Protein AF-A0A0M3AQQ8-F1 (afdb_monomer_lite)

Sequence (192 aa):
MSWAAALALARRFWWAPVIIGLMVALALTSMKVDVRTAERDKARTDFAAEHQAHRQTEANYRAASAEAQRQAARNVKRVEAEQIAITERTVNDLKSHYADVDTRYERVRAELAARADLRSSDPAPVSTASDATCRAYAGTDCDGLLAKLRIAERQAWNLIKLREWAAEQAAVKAEPSARLILPPDGTGSGQP

Structure (mmCIF, N/CA/C/O backbone):
data_AF-A0A0M3AQQ8-F1
#
_entry.id   AF-A0A0M3AQQ8-F1
#
loop_
_atom_site.group_PDB
_atom_site.id
_atom_site.type_symbol
_atom_site.label_atom_id
_atom_site.label_alt_id
_atom_site.label_comp_id
_atom_site.label_asym_id
_atom_site.label_entity_id
_atom_site.label_seq_id
_atom_site.pdbx_PDB_ins_code
_atom_site.Cartn_x
_atom_site.Cartn_y
_atom_site.Cartn_z
_atom_site.occupancy
_atom_site.B_iso_or_equiv
_atom_site.auth_seq_id
_atom_site.auth_comp_id
_atom_site.auth_asym_id
_atom_site.auth_atom_id
_atom_site.pdbx_PDB_model_num
ATOM 1 N N . MET A 1 1 ? 68.001 16.571 -80.719 1.00 54.38 1 MET A N 1
ATOM 2 C CA . MET A 1 1 ? 67.200 15.338 -80.889 1.00 54.38 1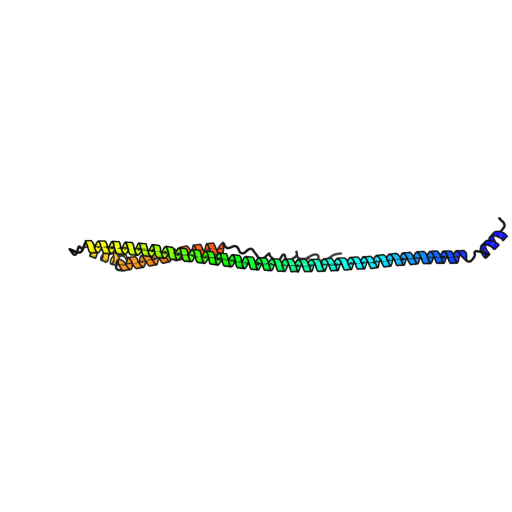 MET A CA 1
ATOM 3 C C . MET A 1 1 ? 66.367 15.490 -82.151 1.00 54.38 1 MET A C 1
ATOM 5 O O . MET A 1 1 ? 65.637 16.466 -82.260 1.00 54.38 1 MET A O 1
ATOM 9 N N . SER A 1 2 ? 66.574 14.626 -83.146 1.00 62.62 2 SER A N 1
ATOM 10 C CA . SER A 1 2 ? 65.967 14.765 -84.473 1.00 62.62 2 SER A CA 1
ATOM 11 C C . SER A 1 2 ? 64.467 14.460 -84.432 1.00 62.62 2 SER A C 1
ATOM 13 O O . SER A 1 2 ? 64.026 13.480 -83.831 1.00 62.62 2 SER A O 1
ATOM 15 N N . TRP A 1 3 ? 63.675 15.297 -85.100 1.00 63.44 3 TRP A N 1
ATOM 16 C CA . TRP A 1 3 ? 62.213 15.194 -85.180 1.00 63.44 3 TRP A CA 1
ATOM 17 C C . TRP A 1 3 ? 61.715 13.826 -85.694 1.00 63.44 3 TRP A C 1
ATOM 19 O O . TRP A 1 3 ? 60.626 13.386 -85.333 1.00 63.44 3 TRP A O 1
ATOM 29 N N . ALA A 1 4 ? 62.540 13.104 -86.460 1.00 69.06 4 ALA A N 1
ATOM 30 C CA . ALA A 1 4 ? 62.253 11.750 -86.933 1.00 69.06 4 ALA A CA 1
ATOM 31 C C . ALA A 1 4 ? 62.156 10.707 -85.798 1.00 69.06 4 ALA A C 1
ATOM 33 O O . ALA A 1 4 ? 61.293 9.831 -85.842 1.00 69.06 4 ALA A O 1
ATOM 34 N N . ALA A 1 5 ? 62.985 10.819 -84.752 1.00 66.25 5 ALA A N 1
ATOM 35 C CA . ALA A 1 5 ? 62.928 9.919 -83.597 1.00 66.25 5 ALA A CA 1
ATOM 36 C C . ALA A 1 5 ? 61.683 10.182 -82.729 1.00 66.25 5 ALA A C 1
ATOM 38 O O . ALA A 1 5 ? 61.067 9.245 -82.221 1.00 66.25 5 ALA A O 1
ATOM 39 N N . ALA A 1 6 ? 61.267 11.449 -82.618 1.00 65.75 6 ALA A N 1
ATOM 40 C CA . ALA A 1 6 ? 60.058 11.844 -81.897 1.00 65.75 6 ALA A CA 1
ATOM 41 C C . ALA A 1 6 ? 58.775 11.344 -82.591 1.00 65.75 6 ALA A C 1
ATOM 43 O O . ALA A 1 6 ? 57.880 10.824 -81.928 1.00 65.75 6 ALA A O 1
ATOM 44 N N . LEU A 1 7 ? 58.709 11.418 -83.926 1.00 70.69 7 LEU A N 1
ATOM 45 C CA . LEU A 1 7 ? 57.578 10.905 -84.713 1.00 70.69 7 LEU A CA 1
ATOM 46 C C . LEU A 1 7 ? 57.470 9.371 -84.675 1.00 70.69 7 LEU A C 1
ATOM 48 O O . LEU A 1 7 ? 56.364 8.835 -84.584 1.00 70.69 7 LEU A O 1
ATOM 52 N N . ALA A 1 8 ? 58.600 8.656 -84.690 1.00 71.06 8 ALA A N 1
ATOM 53 C CA . ALA A 1 8 ? 58.621 7.198 -84.566 1.00 71.06 8 ALA A CA 1
ATOM 54 C C . ALA A 1 8 ? 58.139 6.725 -83.180 1.00 71.06 8 ALA A C 1
ATOM 56 O O . ALA A 1 8 ? 57.354 5.778 -83.089 1.00 71.06 8 ALA A O 1
ATOM 57 N N . LEU A 1 9 ? 58.539 7.420 -82.109 1.00 67.81 9 LEU A N 1
ATOM 58 C CA . LEU A 1 9 ? 58.056 7.171 -80.746 1.00 67.81 9 LEU A CA 1
ATOM 59 C C . LEU A 1 9 ? 56.566 7.503 -80.590 1.00 67.81 9 LEU A C 1
ATOM 61 O O . LEU A 1 9 ? 55.815 6.682 -80.062 1.00 67.81 9 LEU A O 1
ATOM 65 N N . ALA A 1 10 ? 56.113 8.646 -81.113 1.00 71.62 10 ALA A N 1
ATOM 66 C CA . ALA A 1 10 ? 54.707 9.052 -81.063 1.00 71.62 10 ALA A CA 1
ATOM 67 C C . ALA A 1 10 ? 53.789 8.054 -81.788 1.00 71.62 10 ALA A C 1
ATOM 69 O O . ALA A 1 10 ? 52.733 7.689 -81.277 1.00 71.62 10 ALA A O 1
ATOM 70 N N . ARG A 1 11 ? 54.219 7.530 -82.943 1.00 76.69 11 ARG A N 1
ATOM 71 C CA . ARG A 1 11 ? 53.483 6.496 -83.685 1.00 76.69 11 ARG A CA 1
ATOM 72 C C . ARG A 1 11 ? 53.553 5.116 -83.024 1.00 76.69 11 ARG A C 1
ATOM 74 O O . ARG A 1 11 ? 52.632 4.324 -83.190 1.00 76.69 11 ARG A O 1
ATOM 81 N N . ARG A 1 12 ? 54.612 4.800 -82.271 1.00 81.31 12 ARG A N 1
ATOM 82 C CA . ARG A 1 12 ? 54.750 3.517 -81.553 1.00 81.31 12 ARG A CA 1
ATOM 83 C C . ARG A 1 12 ? 53.903 3.460 -80.280 1.00 81.31 12 ARG A C 1
ATOM 85 O O . ARG A 1 12 ? 53.382 2.391 -79.957 1.00 81.31 12 ARG A O 1
ATOM 92 N N . PHE A 1 13 ? 53.750 4.593 -79.598 1.00 79.19 13 PHE A N 1
ATOM 93 C CA . PHE A 1 13 ? 53.073 4.714 -78.302 1.00 79.19 13 PHE A CA 1
ATOM 94 C C . PHE A 1 13 ? 51.756 5.500 -78.355 1.00 79.19 13 PHE A C 1
ATOM 96 O O . PHE A 1 13 ? 51.249 5.921 -77.320 1.00 79.19 13 PHE A O 1
ATOM 103 N N . TRP A 1 14 ? 51.151 5.658 -79.535 1.00 84.12 14 TRP A N 1
ATOM 104 C CA . TRP A 1 14 ? 49.873 6.365 -79.701 1.00 84.12 14 TRP A CA 1
ATOM 105 C C . TRP A 1 14 ? 48.717 5.784 -78.857 1.00 84.12 14 TRP A C 1
ATOM 107 O O . TRP A 1 14 ? 47.782 6.501 -78.515 1.00 84.12 14 TRP A O 1
ATOM 117 N N . TRP A 1 15 ? 48.796 4.502 -78.482 1.00 86.06 15 TRP A N 1
ATOM 118 C CA . TRP A 1 15 ? 47.827 3.805 -77.626 1.00 86.06 15 TRP A CA 1
ATOM 119 C C . TRP A 1 15 ? 48.034 4.054 -76.120 1.00 86.06 15 TRP A C 1
ATOM 121 O O . TRP A 1 15 ? 47.111 3.845 -75.333 1.00 86.06 15 TRP A O 1
ATOM 131 N N . ALA A 1 16 ? 49.218 4.510 -75.695 1.00 86.12 16 ALA A N 1
ATOM 132 C CA . ALA A 1 16 ? 49.543 4.751 -74.289 1.00 86.12 16 ALA A CA 1
ATOM 133 C C . ALA A 1 16 ? 48.597 5.750 -73.584 1.00 86.12 16 ALA A C 1
ATOM 135 O O . ALA A 1 16 ? 48.130 5.419 -72.493 1.00 86.12 16 ALA A O 1
ATOM 136 N N . PRO A 1 17 ? 48.233 6.919 -74.162 1.00 85.44 17 PRO A N 1
ATOM 137 C CA . PRO A 1 17 ? 47.286 7.833 -73.515 1.00 85.44 17 PRO A CA 1
ATOM 138 C C . PRO A 1 17 ? 45.890 7.223 -73.331 1.00 85.44 17 PRO A C 1
ATOM 140 O O . PRO A 1 17 ? 45.229 7.518 -72.339 1.00 85.44 17 PRO A O 1
ATOM 143 N N . VAL A 1 18 ? 45.454 6.334 -74.233 1.00 89.12 18 VAL A N 1
ATOM 144 C CA . VAL A 1 18 ? 44.163 5.635 -74.111 1.00 89.12 18 VAL A CA 1
ATOM 145 C C . VAL A 1 18 ? 44.183 4.678 -72.921 1.00 89.12 18 VAL A C 1
ATOM 147 O O . VAL A 1 18 ? 43.263 4.694 -72.108 1.00 89.12 18 VAL A O 1
ATOM 150 N N . ILE A 1 19 ? 45.250 3.885 -72.775 1.00 90.38 19 ILE A N 1
ATOM 151 C CA . ILE A 1 19 ? 45.382 2.953 -71.647 1.00 90.38 19 ILE A CA 1
ATOM 152 C C . ILE A 1 19 ? 45.510 3.705 -70.320 1.00 90.38 19 ILE A C 1
ATOM 154 O O . ILE A 1 19 ? 44.850 3.337 -69.351 1.00 90.38 19 ILE A O 1
ATOM 158 N N . ILE A 1 20 ? 46.295 4.784 -70.276 1.00 89.81 20 ILE A N 1
ATOM 159 C CA . ILE A 1 20 ? 46.414 5.624 -69.077 1.00 89.81 20 ILE A CA 1
ATOM 160 C C . ILE A 1 20 ? 45.049 6.219 -68.708 1.00 89.81 20 ILE A C 1
ATOM 162 O O . ILE A 1 20 ? 44.642 6.131 -67.552 1.00 89.81 20 ILE A O 1
ATOM 166 N N . GLY A 1 21 ? 44.309 6.758 -69.682 1.00 90.25 21 GLY A N 1
ATOM 167 C CA . GLY A 1 21 ? 42.962 7.282 -69.457 1.00 90.25 21 GLY A CA 1
ATOM 168 C C . GLY A 1 21 ? 42.000 6.228 -68.905 1.00 90.25 21 GLY A C 1
ATOM 169 O O . GLY A 1 21 ? 41.245 6.513 -67.978 1.00 90.25 21 GLY A O 1
ATOM 170 N N . LEU A 1 22 ? 42.069 4.994 -69.412 1.00 93.00 22 LEU A N 1
ATOM 171 C CA . LEU A 1 22 ? 41.221 3.888 -68.963 1.00 93.00 22 LEU A CA 1
ATOM 172 C C . LEU A 1 22 ? 41.572 3.438 -67.537 1.00 93.00 22 LEU A C 1
ATOM 174 O O . LEU A 1 22 ? 40.672 3.231 -66.728 1.00 93.00 22 LEU A O 1
ATOM 178 N N . MET A 1 23 ? 42.860 3.369 -67.194 1.00 92.50 23 MET A N 1
ATOM 179 C CA . MET A 1 23 ? 43.316 3.060 -65.832 1.00 92.50 23 MET A CA 1
ATOM 180 C C . MET A 1 23 ? 42.889 4.135 -64.827 1.00 92.50 23 MET A C 1
ATOM 182 O O . MET A 1 23 ? 42.415 3.807 -63.740 1.00 92.50 23 MET A O 1
ATOM 186 N N . VAL A 1 24 ? 43.000 5.415 -65.197 1.00 92.19 24 VAL A N 1
ATOM 187 C CA . VAL A 1 24 ? 42.530 6.531 -64.361 1.00 92.19 24 VAL A CA 1
ATOM 188 C C . VAL A 1 24 ? 41.012 6.477 -64.191 1.00 92.19 24 VAL A C 1
ATOM 190 O O . VAL A 1 24 ? 40.519 6.604 -63.072 1.00 92.19 24 VAL A O 1
ATOM 193 N N . ALA A 1 25 ? 40.259 6.238 -65.268 1.00 90.69 25 ALA A N 1
ATOM 194 C CA . ALA A 1 25 ? 38.808 6.097 -65.198 1.00 90.69 25 ALA A CA 1
ATOM 195 C C . ALA A 1 25 ? 38.395 4.928 -64.287 1.00 90.69 25 ALA A C 1
ATOM 197 O O . ALA A 1 25 ? 37.529 5.106 -63.430 1.00 90.69 25 ALA A O 1
ATOM 198 N N . LEU A 1 26 ? 39.056 3.772 -64.412 1.00 91.25 26 LEU A N 1
ATOM 199 C CA . LEU A 1 26 ? 38.806 2.602 -63.572 1.00 91.25 26 LEU A CA 1
ATOM 200 C C . LEU A 1 26 ? 39.059 2.917 -62.090 1.00 91.25 26 LEU A C 1
ATOM 202 O O . LEU A 1 26 ? 38.177 2.677 -61.266 1.00 91.25 26 LEU A O 1
ATOM 206 N N . ALA A 1 27 ? 40.202 3.530 -61.764 1.00 88.44 27 ALA A N 1
ATOM 207 C CA . ALA A 1 27 ? 40.551 3.915 -60.395 1.00 88.44 27 ALA A CA 1
ATOM 208 C C . ALA A 1 27 ? 39.550 4.915 -59.786 1.00 88.44 27 ALA A C 1
ATOM 210 O O . ALA A 1 27 ? 39.155 4.789 -58.627 1.00 88.44 27 ALA A O 1
ATOM 211 N N . LEU A 1 28 ? 39.079 5.889 -60.572 1.00 89.00 28 LEU A N 1
ATOM 212 C CA . LEU A 1 28 ? 38.056 6.835 -60.116 1.00 89.00 28 LEU A CA 1
ATOM 213 C C . LEU A 1 28 ? 36.700 6.152 -59.891 1.00 89.00 28 LEU A C 1
ATOM 215 O O . LEU A 1 28 ? 35.975 6.511 -58.960 1.00 89.00 28 LEU A O 1
ATOM 219 N N . THR A 1 29 ? 36.333 5.176 -60.727 1.00 88.19 29 THR A N 1
ATOM 220 C CA . THR A 1 29 ? 35.086 4.421 -60.541 1.00 88.19 29 THR A CA 1
ATOM 221 C C . THR A 1 29 ? 35.144 3.476 -59.345 1.00 88.19 29 THR A C 1
ATOM 223 O O . THR A 1 29 ? 34.159 3.415 -58.612 1.00 88.19 29 THR A O 1
ATOM 226 N N . SER A 1 30 ? 36.277 2.812 -59.086 1.00 86.25 30 SER A N 1
ATOM 227 C CA . SER A 1 30 ? 36.428 1.935 -57.918 1.00 86.25 30 SER A CA 1
ATOM 228 C C . SER A 1 30 ? 36.345 2.728 -56.615 1.00 86.25 30 SER A C 1
ATOM 230 O O . SER A 1 30 ? 35.546 2.378 -55.755 1.00 86.25 30 SER A O 1
ATOM 232 N N . MET A 1 31 ? 37.027 3.880 -56.523 1.00 84.88 31 MET A N 1
ATOM 233 C CA . MET A 1 31 ? 36.922 4.765 -55.352 1.00 84.88 31 MET A CA 1
ATOM 234 C C . MET A 1 31 ? 35.479 5.215 -55.081 1.00 84.88 31 MET A C 1
ATOM 236 O O . MET A 1 31 ? 35.036 5.235 -53.935 1.00 84.88 31 MET A O 1
ATOM 240 N N . LYS A 1 32 ? 34.710 5.559 -56.124 1.00 88.00 32 LYS A N 1
ATOM 241 C CA . LYS A 1 32 ? 33.294 5.938 -55.965 1.00 88.00 32 LYS A CA 1
ATOM 242 C C . LYS A 1 32 ? 32.422 4.777 -55.489 1.00 88.00 32 LYS A C 1
ATOM 244 O O . LYS A 1 32 ? 31.465 5.012 -54.752 1.00 88.00 32 LYS A O 1
ATOM 249 N N . VAL A 1 33 ? 32.710 3.553 -55.933 1.00 89.12 33 VAL A N 1
ATOM 250 C CA . VAL A 1 33 ? 31.997 2.354 -55.476 1.00 89.12 33 VAL A CA 1
ATOM 251 C C . VAL A 1 33 ? 32.313 2.087 -54.008 1.00 89.12 33 VAL A C 1
ATOM 253 O O . VAL A 1 33 ? 31.367 1.934 -53.242 1.00 89.12 33 VAL A O 1
ATOM 256 N N . ASP A 1 34 ? 33.586 2.149 -53.609 1.00 89.31 34 ASP A N 1
ATOM 257 C CA . ASP A 1 34 ? 34.023 1.911 -52.227 1.00 89.31 34 ASP A CA 1
ATOM 258 C C . ASP A 1 34 ? 33.369 2.890 -51.241 1.00 89.31 34 ASP A C 1
ATOM 260 O O . ASP A 1 34 ? 32.845 2.481 -50.201 1.00 89.31 34 ASP A O 1
ATOM 264 N N . VAL A 1 35 ? 33.310 4.181 -51.599 1.00 88.50 35 VAL A N 1
ATOM 265 C CA . VAL A 1 35 ? 32.627 5.206 -50.791 1.00 88.50 35 VAL A CA 1
ATOM 266 C C . VAL A 1 35 ? 31.135 4.901 -50.664 1.00 88.50 35 VAL A C 1
ATOM 268 O O . VAL A 1 35 ? 30.604 4.900 -49.556 1.00 88.50 35 VAL A O 1
ATOM 271 N N . ARG A 1 36 ? 30.453 4.567 -51.767 1.00 89.50 36 ARG A N 1
ATOM 272 C CA . ARG A 1 36 ? 29.020 4.222 -51.728 1.00 89.50 36 ARG A CA 1
ATOM 273 C C . ARG A 1 36 ? 28.746 2.952 -50.930 1.00 89.50 36 ARG A C 1
ATOM 275 O O . ARG A 1 36 ? 27.717 2.865 -50.261 1.00 89.50 36 ARG A O 1
ATOM 282 N N . THR A 1 37 ? 29.629 1.956 -50.997 1.00 90.44 37 THR A N 1
ATOM 283 C CA . THR A 1 37 ? 29.503 0.749 -50.174 1.00 90.44 37 THR A CA 1
ATOM 284 C C . THR A 1 37 ? 29.717 1.062 -48.701 1.00 90.44 37 THR A C 1
ATOM 286 O O . THR A 1 37 ? 28.909 0.621 -47.891 1.00 90.44 37 THR A O 1
ATOM 289 N N . ALA A 1 38 ? 30.703 1.896 -48.360 1.00 91.50 38 ALA A N 1
ATOM 290 C CA . ALA A 1 38 ? 30.949 2.322 -46.986 1.00 91.50 38 ALA A CA 1
ATOM 291 C C . ALA A 1 38 ? 29.775 3.133 -46.413 1.00 91.50 38 ALA A C 1
ATOM 293 O O . ALA A 1 38 ? 29.354 2.884 -45.287 1.00 91.50 38 ALA A O 1
ATOM 294 N N . GLU A 1 39 ? 29.192 4.051 -47.191 1.00 92.00 39 GLU A N 1
ATOM 295 C CA . GLU A 1 39 ? 27.988 4.797 -46.799 1.00 92.00 39 GLU A CA 1
ATOM 296 C C . GLU A 1 39 ? 26.789 3.871 -46.581 1.00 92.00 39 GLU A C 1
ATOM 298 O O . GLU A 1 3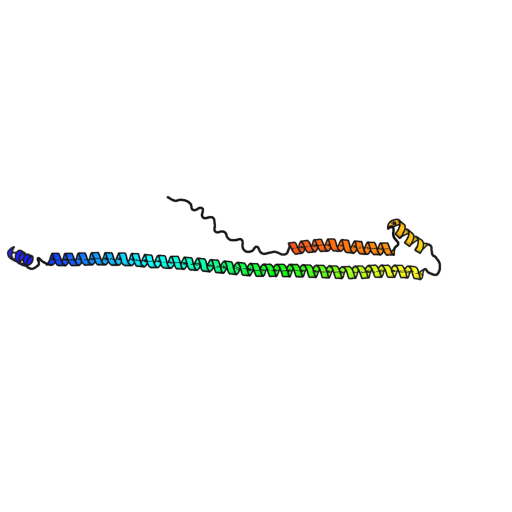9 ? 26.073 4.001 -45.587 1.00 92.00 39 GLU A O 1
ATOM 303 N N . ARG A 1 40 ? 26.577 2.902 -47.481 1.00 92.81 40 ARG A N 1
ATOM 304 C CA . ARG A 1 40 ? 25.481 1.934 -47.358 1.00 92.81 40 ARG A CA 1
ATOM 305 C C . ARG A 1 40 ? 25.655 1.030 -46.143 1.00 92.81 40 ARG A C 1
ATOM 307 O O . ARG A 1 40 ? 24.676 0.745 -45.454 1.00 92.81 40 ARG A O 1
ATOM 314 N N . ASP A 1 41 ? 26.868 0.555 -45.898 1.00 93.56 41 ASP A N 1
ATOM 315 C CA . ASP A 1 41 ? 27.152 -0.328 -44.773 1.00 93.56 41 ASP A CA 1
ATOM 316 C C . ASP A 1 41 ? 27.055 0.439 -43.454 1.00 93.56 41 ASP A C 1
ATOM 318 O O . ASP A 1 41 ? 26.421 -0.059 -42.526 1.00 93.56 41 ASP A O 1
ATOM 322 N N . LYS A 1 42 ? 27.524 1.694 -43.413 1.00 93.31 42 LYS A N 1
ATOM 323 C CA . LYS A 1 42 ? 27.298 2.599 -42.281 1.00 93.31 42 LYS A CA 1
ATOM 324 C C . LYS A 1 42 ? 25.806 2.825 -42.014 1.00 93.31 42 LYS A C 1
ATOM 326 O O . LYS A 1 42 ? 25.352 2.664 -40.888 1.00 93.31 42 LYS A O 1
ATOM 331 N N . ALA A 1 43 ? 25.010 3.121 -43.042 1.00 92.56 43 ALA A N 1
ATOM 332 C CA . ALA A 1 43 ? 23.567 3.308 -42.872 1.00 92.56 43 ALA A CA 1
ATOM 333 C C . ALA A 1 43 ? 22.877 2.042 -42.327 1.00 92.56 43 ALA A C 1
ATOM 335 O O . ALA A 1 43 ? 21.973 2.128 -41.497 1.00 92.56 43 ALA A O 1
ATOM 336 N N . ARG A 1 44 ? 23.320 0.851 -42.753 1.00 93.69 44 ARG A N 1
ATOM 337 C CA . ARG A 1 44 ? 22.816 -0.428 -42.229 1.00 93.69 44 ARG A CA 1
ATOM 338 C C . ARG A 1 44 ? 23.201 -0.648 -40.771 1.00 93.69 44 ARG A C 1
ATOM 340 O O . ARG A 1 44 ? 22.362 -1.123 -40.008 1.00 93.69 44 ARG A O 1
ATOM 347 N N . THR A 1 45 ? 24.438 -0.333 -40.385 1.00 94.69 45 THR A N 1
ATOM 348 C CA . THR A 1 45 ? 24.875 -0.460 -38.988 1.00 94.69 45 THR A CA 1
ATOM 349 C C . THR A 1 45 ? 24.142 0.520 -38.087 1.00 94.69 45 THR A C 1
ATOM 351 O O . THR A 1 45 ? 23.690 0.116 -37.019 1.00 94.69 45 THR A O 1
ATOM 354 N N . ASP A 1 46 ? 23.954 1.761 -38.538 1.00 93.50 46 ASP A N 1
ATOM 355 C CA . ASP A 1 46 ? 23.268 2.806 -37.775 1.00 93.50 46 ASP A CA 1
ATOM 356 C C . ASP A 1 46 ? 21.796 2.423 -37.547 1.00 93.50 46 ASP A C 1
ATOM 358 O O . ASP A 1 46 ? 21.319 2.423 -36.413 1.00 93.50 46 ASP A O 1
ATOM 362 N N . PHE A 1 47 ? 21.103 1.962 -38.593 1.00 93.44 47 PHE A N 1
ATOM 363 C CA . PHE A 1 47 ? 19.719 1.487 -38.497 1.00 93.44 47 PHE A CA 1
ATOM 364 C C . PHE A 1 47 ? 19.572 0.249 -37.598 1.00 93.44 47 PHE A C 1
ATOM 366 O O . PHE A 1 47 ? 18.636 0.141 -36.803 1.00 93.44 47 PHE A O 1
ATOM 373 N N . ALA A 1 48 ? 20.508 -0.703 -37.689 1.00 95.25 48 ALA A N 1
ATOM 374 C CA . ALA A 1 48 ? 20.510 -1.880 -36.824 1.00 95.25 48 ALA A CA 1
ATOM 375 C C . ALA A 1 48 ? 20.742 -1.507 -35.351 1.00 95.25 48 ALA A C 1
ATOM 377 O O . ALA A 1 48 ? 20.080 -2.061 -34.467 1.00 95.25 48 ALA A O 1
ATOM 378 N N . ALA A 1 49 ? 21.644 -0.556 -35.090 1.00 95.00 49 ALA A N 1
ATOM 379 C CA . ALA A 1 49 ? 21.915 -0.039 -33.755 1.00 95.00 49 ALA A CA 1
ATOM 380 C C . ALA A 1 49 ? 20.693 0.687 -33.175 1.00 95.00 49 ALA A C 1
ATOM 382 O O . ALA A 1 49 ? 20.322 0.427 -32.029 1.00 95.00 49 ALA A O 1
ATOM 383 N N . GLU A 1 50 ? 20.014 1.517 -33.971 1.00 93.94 50 GLU A N 1
ATOM 384 C CA . GLU A 1 50 ? 18.784 2.204 -33.568 1.00 93.94 50 GLU A CA 1
ATOM 385 C C . GLU A 1 50 ? 17.674 1.207 -33.207 1.00 93.94 50 GLU A C 1
ATOM 387 O O . GLU A 1 50 ? 17.100 1.269 -32.117 1.00 93.94 50 GLU A O 1
ATOM 392 N N . HIS A 1 51 ? 17.424 0.206 -34.056 1.00 95.44 51 HIS A N 1
ATOM 393 C CA . HIS A 1 51 ? 16.444 -0.839 -33.758 1.00 95.44 51 HIS A CA 1
ATOM 394 C C . HIS A 1 51 ? 16.797 -1.661 -32.521 1.00 95.44 51 HIS A C 1
ATOM 396 O O . HIS A 1 51 ? 15.910 -2.084 -31.773 1.00 95.44 51 HIS A O 1
ATOM 402 N N . GLN A 1 52 ? 18.080 -1.933 -32.294 1.00 96.12 52 GLN A N 1
ATOM 403 C CA . GLN A 1 52 ? 18.516 -2.614 -31.085 1.00 96.12 52 GLN A CA 1
ATOM 404 C C . GLN A 1 52 ? 18.270 -1.751 -29.842 1.00 96.12 52 GLN A C 1
ATOM 406 O O . GLN A 1 52 ? 17.706 -2.261 -28.874 1.00 96.12 52 GLN A O 1
ATOM 411 N N . ALA A 1 53 ? 18.622 -0.465 -29.879 1.00 94.25 53 ALA A N 1
ATOM 412 C CA . ALA A 1 53 ? 18.379 0.473 -28.786 1.00 94.25 53 ALA A CA 1
ATOM 413 C C . ALA A 1 53 ? 16.878 0.631 -28.488 1.00 94.25 53 ALA A C 1
ATOM 415 O O . ALA A 1 53 ? 16.468 0.647 -27.323 1.00 94.25 53 ALA A O 1
ATOM 416 N N . HIS A 1 54 ? 16.041 0.661 -29.529 1.00 95.00 54 HIS A N 1
ATOM 417 C CA . HIS A 1 54 ? 14.591 0.717 -29.375 1.00 95.00 54 HIS A CA 1
ATOM 418 C C . HIS A 1 54 ? 14.048 -0.546 -28.693 1.00 95.00 54 HIS A C 1
ATOM 420 O O . HIS A 1 54 ? 13.364 -0.455 -27.676 1.00 95.00 54 HIS A O 1
ATOM 426 N N . ARG A 1 55 ? 14.439 -1.739 -29.168 1.00 95.50 55 ARG A N 1
ATOM 427 C CA . ARG A 1 55 ? 14.042 -3.015 -28.544 1.00 95.50 55 ARG A CA 1
ATOM 428 C C . ARG A 1 55 ? 14.508 -3.131 -27.094 1.00 95.50 55 ARG A C 1
ATOM 430 O O . ARG A 1 55 ? 13.774 -3.653 -26.259 1.00 95.50 55 ARG A O 1
ATOM 437 N N . GLN A 1 56 ? 15.710 -2.649 -26.784 1.00 95.31 56 GLN A N 1
ATOM 438 C CA . GLN A 1 56 ? 16.211 -2.610 -25.409 1.00 95.31 56 GLN A CA 1
ATOM 439 C C . GLN A 1 56 ? 15.371 -1.675 -24.537 1.00 95.31 56 GLN A C 1
ATOM 441 O O . GLN A 1 56 ? 14.993 -2.057 -23.433 1.00 95.31 56 GLN A O 1
ATOM 446 N N . THR A 1 57 ? 15.022 -0.491 -25.039 1.00 94.88 57 THR A N 1
ATOM 447 C CA . THR A 1 57 ? 14.145 0.451 -24.330 1.00 94.88 57 THR A CA 1
ATOM 448 C C . THR A 1 57 ? 12.769 -0.157 -24.060 1.00 94.88 57 THR A C 1
ATOM 450 O O . THR A 1 57 ? 12.300 -0.113 -22.923 1.00 94.88 57 THR A O 1
ATOM 453 N N . GLU A 1 58 ? 12.144 -0.794 -25.054 1.00 95.62 58 GLU A N 1
ATOM 454 C CA . GLU A 1 58 ? 10.862 -1.484 -24.868 1.00 95.62 58 GLU A CA 1
ATOM 455 C C . GLU A 1 58 ? 10.954 -2.612 -23.833 1.00 95.62 58 GLU A C 1
ATOM 457 O O . GLU A 1 58 ? 10.083 -2.744 -22.969 1.00 95.62 58 GLU A O 1
ATOM 462 N N . ALA A 1 59 ? 12.011 -3.427 -23.895 1.00 95.12 59 ALA A N 1
ATOM 463 C CA . ALA A 1 59 ? 12.236 -4.510 -22.943 1.00 95.12 59 ALA A CA 1
ATOM 464 C C . ALA A 1 59 ? 12.426 -3.973 -21.517 1.00 95.12 59 ALA A C 1
ATOM 466 O O . ALA A 1 59 ? 11.799 -4.478 -20.584 1.00 95.12 59 ALA A O 1
ATOM 467 N N . ASN A 1 60 ? 13.224 -2.915 -21.358 1.00 93.12 60 ASN A N 1
ATOM 468 C CA . ASN A 1 60 ? 13.444 -2.247 -20.078 1.00 93.12 60 ASN A CA 1
ATOM 469 C C . ASN A 1 60 ? 12.141 -1.663 -19.526 1.00 93.12 60 ASN A C 1
ATOM 471 O O . ASN A 1 60 ? 11.843 -1.846 -18.347 1.00 93.12 60 ASN A O 1
ATOM 475 N N . TYR A 1 61 ? 11.328 -1.028 -20.374 1.00 93.31 61 TYR A N 1
ATOM 476 C CA . TYR A 1 61 ? 10.033 -0.485 -19.972 1.00 93.31 61 TYR A CA 1
ATOM 477 C C . TYR A 1 61 ? 9.073 -1.585 -19.499 1.00 93.31 61 TYR A C 1
ATOM 479 O O . TYR A 1 61 ? 8.450 -1.464 -18.440 1.00 93.31 61 TYR A O 1
ATOM 487 N N . ARG A 1 62 ? 8.977 -2.696 -20.242 1.00 94.19 62 ARG A N 1
ATOM 488 C CA . ARG A 1 62 ? 8.147 -3.849 -19.851 1.00 94.19 62 ARG A CA 1
ATOM 489 C C . ARG A 1 62 ? 8.628 -4.475 -18.544 1.00 94.19 62 ARG A C 1
ATOM 491 O O . ARG A 1 62 ? 7.803 -4.781 -17.686 1.00 94.19 62 ARG A O 1
ATOM 498 N N . ALA A 1 63 ? 9.940 -4.631 -18.371 1.00 94.19 63 ALA A N 1
ATOM 499 C CA . ALA A 1 63 ? 10.523 -5.163 -17.144 1.00 94.19 63 ALA A CA 1
ATOM 500 C C . ALA A 1 63 ? 10.248 -4.247 -15.940 1.00 94.19 63 ALA A C 1
ATOM 502 O O . ALA A 1 63 ? 9.785 -4.724 -14.905 1.00 94.19 63 ALA A O 1
ATOM 503 N N . ALA A 1 64 ? 10.448 -2.934 -16.093 1.00 91.00 64 ALA A N 1
ATOM 504 C CA . ALA A 1 64 ? 10.155 -1.947 -15.057 1.00 91.00 64 ALA A CA 1
ATOM 505 C C . ALA A 1 64 ? 8.666 -1.936 -14.677 1.00 91.00 64 ALA A C 1
ATOM 507 O O . ALA A 1 64 ? 8.328 -1.932 -13.494 1.00 91.00 64 ALA A O 1
ATOM 508 N N . SER A 1 65 ? 7.772 -2.016 -15.667 1.00 90.31 65 SER A N 1
ATOM 509 C CA . SER A 1 65 ? 6.321 -2.086 -15.443 1.00 90.31 65 SER A CA 1
ATOM 510 C C . SER A 1 65 ? 5.920 -3.350 -14.678 1.00 90.31 65 SER A C 1
ATOM 512 O O . SER A 1 65 ? 5.145 -3.284 -13.725 1.00 90.31 65 SER A O 1
ATOM 514 N N . ALA A 1 66 ? 6.476 -4.505 -15.055 1.00 92.81 66 ALA A N 1
ATOM 515 C CA . ALA A 1 66 ? 6.216 -5.769 -14.372 1.00 92.81 66 ALA A CA 1
ATOM 516 C C . ALA A 1 66 ? 6.736 -5.756 -12.926 1.00 92.81 66 ALA A C 1
ATOM 518 O O . ALA A 1 66 ? 6.061 -6.244 -12.017 1.00 92.81 66 ALA A O 1
ATOM 519 N N . GLU A 1 67 ? 7.911 -5.174 -12.687 1.00 91.00 67 GLU A N 1
ATOM 520 C CA . GLU A 1 67 ? 8.460 -5.054 -11.337 1.00 91.00 67 GLU A CA 1
ATOM 521 C C . GLU A 1 67 ? 7.639 -4.086 -10.475 1.00 91.00 67 GLU A C 1
ATOM 523 O O . GLU A 1 67 ? 7.325 -4.408 -9.328 1.00 91.00 67 GLU A O 1
ATOM 528 N N . ALA A 1 68 ? 7.184 -2.963 -11.038 1.00 86.44 68 ALA A N 1
ATOM 529 C CA . ALA A 1 68 ? 6.280 -2.040 -10.357 1.00 86.44 68 ALA A CA 1
ATOM 530 C C . ALA A 1 68 ? 4.961 -2.723 -9.954 1.00 86.44 68 ALA A C 1
ATOM 532 O O . ALA A 1 68 ? 4.506 -2.563 -8.822 1.00 86.44 68 ALA A O 1
ATOM 533 N N . GLN A 1 69 ? 4.379 -3.555 -10.827 1.00 89.06 69 GLN A N 1
ATOM 534 C CA . GLN A 1 69 ? 3.179 -4.337 -10.501 1.00 89.06 69 GLN A CA 1
ATOM 535 C C . GLN A 1 69 ? 3.426 -5.340 -9.368 1.00 89.06 69 GLN A C 1
ATOM 537 O O . GLN A 1 69 ? 2.599 -5.472 -8.465 1.00 89.06 69 GLN A O 1
ATOM 542 N N . ARG A 1 70 ? 4.578 -6.024 -9.364 1.00 90.56 70 ARG A N 1
ATOM 543 C CA . ARG A 1 70 ? 4.953 -6.939 -8.272 1.00 90.56 70 ARG A CA 1
ATOM 544 C C . ARG A 1 70 ? 5.121 -6.200 -6.951 1.00 90.56 70 ARG A C 1
ATOM 546 O O . ARG A 1 70 ? 4.664 -6.689 -5.919 1.00 90.56 70 ARG A O 1
ATOM 553 N N . GLN A 1 71 ? 5.762 -5.034 -6.968 1.00 90.56 71 GLN A N 1
ATOM 554 C CA . GLN A 1 71 ? 5.918 -4.194 -5.782 1.00 90.56 71 GLN A CA 1
ATOM 555 C C . GLN A 1 71 ? 4.565 -3.695 -5.272 1.00 90.56 71 GLN A C 1
ATOM 557 O O . GLN A 1 71 ? 4.290 -3.836 -4.084 1.00 90.56 71 GLN A O 1
ATOM 562 N N . ALA A 1 72 ? 3.687 -3.221 -6.159 1.00 87.50 72 ALA A N 1
ATOM 563 C CA . ALA A 1 72 ? 2.332 -2.816 -5.800 1.00 87.50 72 ALA A CA 1
ATOM 564 C C . ALA A 1 72 ? 1.545 -3.973 -5.162 1.00 87.50 72 ALA A C 1
ATOM 566 O O . ALA A 1 72 ? 0.977 -3.806 -4.086 1.00 87.50 72 ALA A O 1
ATOM 567 N N . ALA A 1 73 ? 1.586 -5.172 -5.752 1.00 88.81 73 ALA A N 1
ATOM 568 C CA . ALA A 1 73 ? 0.917 -6.350 -5.200 1.00 88.81 73 ALA A CA 1
ATOM 569 C C . ALA A 1 73 ? 1.464 -6.751 -3.817 1.00 88.81 73 ALA A C 1
ATOM 571 O O . ALA A 1 73 ? 0.694 -7.111 -2.927 1.00 88.81 73 ALA A O 1
ATOM 572 N N . ARG A 1 74 ? 2.786 -6.675 -3.609 1.00 91.12 74 ARG A N 1
ATOM 573 C CA . ARG A 1 74 ? 3.407 -6.917 -2.294 1.00 91.12 74 ARG A CA 1
ATOM 574 C C . ARG A 1 74 ? 2.992 -5.861 -1.268 1.00 91.12 74 ARG A C 1
ATOM 576 O O . ARG A 1 74 ? 2.678 -6.219 -0.138 1.00 91.12 74 ARG A O 1
ATOM 583 N N . ASN A 1 75 ? 2.944 -4.592 -1.667 1.00 90.31 75 ASN A N 1
ATOM 584 C CA . ASN A 1 75 ? 2.540 -3.492 -0.795 1.00 90.31 75 ASN A CA 1
ATOM 585 C C . ASN A 1 75 ? 1.079 -3.615 -0.365 1.00 90.31 75 ASN A C 1
ATOM 587 O O . ASN A 1 75 ? 0.801 -3.461 0.818 1.00 90.31 75 ASN A O 1
ATOM 591 N N . VAL A 1 76 ? 0.171 -3.956 -1.285 1.00 91.25 76 VAL A N 1
ATOM 592 C CA . VAL A 1 76 ? -1.244 -4.200 -0.959 1.00 91.25 76 VAL A CA 1
ATOM 593 C C . VAL A 1 76 ? -1.372 -5.321 0.070 1.00 91.25 76 VAL A C 1
ATOM 595 O O . VAL A 1 76 ? -2.003 -5.120 1.101 1.00 91.25 76 VAL A O 1
ATOM 598 N N . LYS A 1 77 ? -0.700 -6.460 -0.148 1.00 92.19 77 LYS A N 1
ATOM 599 C CA . LYS A 1 77 ? -0.715 -7.580 0.809 1.00 92.19 77 LYS A CA 1
ATOM 600 C C . LYS A 1 77 ? -0.159 -7.198 2.180 1.00 92.19 77 LYS A C 1
ATOM 602 O O . LYS A 1 77 ? -0.690 -7.633 3.195 1.00 92.19 77 LYS A O 1
ATOM 607 N N . ARG A 1 78 ? 0.915 -6.401 2.220 1.00 93.56 78 ARG A N 1
ATOM 608 C CA . ARG A 1 78 ? 1.497 -5.905 3.475 1.00 93.56 78 ARG A CA 1
ATOM 609 C C . ARG A 1 78 ? 0.504 -5.015 4.221 1.00 93.56 78 ARG A C 1
ATOM 611 O O . ARG A 1 78 ? 0.284 -5.231 5.405 1.00 93.56 78 ARG A O 1
ATOM 618 N N . VAL A 1 79 ? -0.084 -4.042 3.525 1.00 94.44 79 VAL A N 1
ATOM 619 C CA . VAL A 1 79 ? -1.074 -3.122 4.098 1.00 94.44 79 VAL A CA 1
ATOM 620 C C . VAL A 1 79 ? -2.263 -3.905 4.642 1.00 94.44 79 VAL A C 1
ATOM 622 O O . VAL A 1 79 ? -2.622 -3.717 5.795 1.00 94.44 79 VAL A O 1
ATOM 625 N N . GLU A 1 80 ? -2.820 -4.836 3.867 1.00 94.19 80 GLU A N 1
ATOM 626 C CA . GLU A 1 80 ? -3.931 -5.686 4.308 1.00 94.19 80 GLU A CA 1
ATOM 627 C C . GLU A 1 80 ? -3.578 -6.479 5.577 1.00 94.19 80 GLU A C 1
ATOM 629 O O . GLU A 1 80 ? -4.324 -6.449 6.554 1.00 94.19 80 GLU A O 1
ATOM 634 N N . ALA A 1 81 ? -2.406 -7.122 5.610 1.00 95.12 81 ALA A N 1
ATOM 635 C CA . ALA A 1 81 ? -1.949 -7.863 6.783 1.00 95.12 81 ALA A CA 1
ATOM 636 C C . ALA A 1 81 ? -1.776 -6.964 8.022 1.00 95.12 81 ALA A C 1
ATOM 638 O O . ALA A 1 81 ? -2.164 -7.353 9.124 1.00 95.12 81 ALA A O 1
ATOM 639 N N . GLU A 1 82 ? -1.232 -5.756 7.857 1.00 95.19 82 GLU A N 1
ATOM 640 C CA . GLU A 1 82 ? -1.095 -4.780 8.945 1.00 95.19 82 GLU A CA 1
ATOM 641 C C . GLU A 1 82 ? -2.463 -4.315 9.465 1.00 95.19 82 GLU A C 1
ATOM 643 O O . GLU A 1 82 ? -2.677 -4.274 10.677 1.00 95.19 82 GLU A O 1
ATOM 648 N N . GLN A 1 83 ? -3.413 -4.027 8.573 1.00 94.81 83 GLN A N 1
ATOM 649 C CA . GLN A 1 83 ? -4.764 -3.600 8.948 1.00 94.81 83 GLN A CA 1
ATOM 650 C C . GLN A 1 83 ? -5.542 -4.696 9.687 1.00 94.81 83 GLN A C 1
ATOM 652 O O . GLN A 1 83 ? -6.255 -4.397 10.655 1.00 94.81 83 GLN A O 1
ATOM 657 N N . ILE A 1 84 ? -5.387 -5.957 9.265 1.00 96.69 84 ILE A N 1
ATOM 658 C CA . ILE A 1 84 ? -5.949 -7.124 9.958 1.00 96.69 84 ILE A CA 1
ATOM 659 C C . ILE A 1 84 ? -5.328 -7.249 11.350 1.00 96.69 84 ILE A C 1
ATOM 661 O O . ILE A 1 84 ? -6.063 -7.318 12.331 1.00 96.69 84 ILE A O 1
ATOM 665 N N . ALA A 1 85 ? -3.998 -7.188 11.460 1.00 96.62 85 ALA A N 1
ATOM 666 C CA . ALA A 1 85 ? -3.304 -7.307 12.742 1.00 96.62 85 ALA A CA 1
ATOM 667 C C . ALA A 1 85 ? -3.698 -6.199 13.738 1.00 96.62 85 ALA A C 1
ATOM 669 O O . ALA A 1 85 ? -3.874 -6.472 14.928 1.00 96.62 85 ALA A O 1
ATOM 670 N N . ILE A 1 86 ? -3.869 -4.959 13.262 1.00 95.44 86 ILE A N 1
ATOM 671 C CA . ILE A 1 86 ? -4.399 -3.846 14.068 1.00 95.44 86 ILE A CA 1
ATOM 672 C C . ILE A 1 86 ? -5.804 -4.189 14.562 1.00 95.44 86 ILE A C 1
ATOM 674 O O . ILE A 1 86 ? -6.073 -4.131 15.759 1.00 95.44 86 ILE A O 1
ATOM 678 N N . THR A 1 87 ? -6.688 -4.607 13.655 1.00 96.12 87 THR A N 1
ATOM 679 C CA . THR A 1 87 ? -8.080 -4.933 13.988 1.00 96.12 87 THR A CA 1
ATOM 680 C C . THR A 1 87 ? -8.169 -6.066 15.010 1.00 96.12 87 THR A C 1
ATOM 682 O O . THR A 1 87 ? -8.888 -5.942 16.001 1.00 96.12 87 THR A O 1
ATOM 685 N N . GLU A 1 88 ? -7.410 -7.145 14.826 1.00 97.12 88 GLU A N 1
ATOM 686 C CA . GLU A 1 88 ? -7.362 -8.268 15.765 1.00 97.12 88 GLU A CA 1
ATOM 687 C C . GLU A 1 88 ? -6.874 -7.834 17.149 1.00 97.12 88 GLU A C 1
ATOM 689 O O . GLU A 1 88 ? -7.494 -8.183 18.158 1.00 97.12 88 GLU A O 1
ATOM 694 N N . ARG A 1 89 ? -5.809 -7.024 17.210 1.00 96.50 89 ARG A N 1
ATOM 695 C CA . ARG A 1 89 ? -5.289 -6.484 18.470 1.00 96.50 89 ARG A CA 1
ATOM 696 C C . ARG A 1 89 ? -6.332 -5.623 19.177 1.00 96.50 89 ARG A C 1
ATOM 698 O O . ARG A 1 89 ? -6.571 -5.843 20.362 1.00 96.50 89 ARG A O 1
ATOM 705 N N . THR A 1 90 ? -6.966 -4.686 18.470 1.00 95.31 90 THR A N 1
ATOM 706 C CA . THR A 1 90 ? -8.001 -3.813 19.043 1.00 95.31 90 THR A CA 1
ATOM 707 C C . THR A 1 90 ? -9.184 -4.627 19.566 1.00 95.31 90 THR A C 1
ATOM 709 O O . THR A 1 90 ? -9.660 -4.380 20.672 1.00 95.31 90 THR A O 1
ATOM 712 N N . VAL A 1 91 ? -9.650 -5.626 18.808 1.00 96.00 91 VAL A N 1
ATOM 713 C CA . VAL A 1 91 ? -10.762 -6.492 19.230 1.00 96.00 91 VAL A CA 1
ATOM 714 C C . VAL A 1 91 ? -10.388 -7.306 20.467 1.00 96.00 91 VAL A C 1
ATOM 716 O O . VAL A 1 91 ? -11.205 -7.440 21.379 1.00 96.00 91 VAL A O 1
ATOM 719 N N . ASN A 1 92 ? -9.172 -7.853 20.519 1.00 96.62 92 ASN A N 1
ATOM 720 C CA . ASN A 1 92 ? -8.711 -8.616 21.673 1.00 96.62 92 ASN A CA 1
ATOM 721 C C . ASN A 1 92 ? -8.585 -7.740 22.929 1.00 96.62 92 ASN A C 1
ATOM 723 O O . ASN A 1 92 ? -9.036 -8.137 24.002 1.00 96.62 92 ASN A O 1
ATOM 727 N N . ASP A 1 93 ? -8.037 -6.534 22.783 1.00 95.19 93 ASP A N 1
ATOM 728 C CA . ASP A 1 93 ? -7.928 -5.552 23.864 1.00 95.19 93 ASP A CA 1
ATOM 729 C C . ASP A 1 93 ? -9.312 -5.152 24.402 1.00 95.19 93 ASP A C 1
ATOM 731 O O . ASP A 1 93 ? -9.557 -5.204 25.607 1.00 95.19 93 ASP A O 1
ATOM 735 N N . LEU A 1 94 ? -10.272 -4.881 23.509 1.00 95.19 94 LEU A N 1
ATOM 736 C CA . LEU A 1 94 ? -11.646 -4.556 23.894 1.00 95.19 94 LEU A CA 1
ATOM 737 C C . LEU A 1 94 ? -12.331 -5.714 24.637 1.00 95.19 94 LEU A C 1
ATOM 739 O O . LEU A 1 94 ? -12.999 -5.493 25.647 1.00 95.19 94 LEU A O 1
ATOM 743 N N . LYS A 1 95 ? -12.149 -6.958 24.172 1.00 95.75 95 LYS A N 1
ATOM 744 C CA . LYS A 1 95 ? -12.684 -8.154 24.846 1.00 95.75 95 LYS A CA 1
ATOM 745 C C . LYS A 1 95 ? -12.091 -8.334 26.241 1.00 95.75 95 LYS A C 1
ATOM 747 O O . LYS A 1 95 ? -12.839 -8.590 27.181 1.00 95.75 95 LYS A O 1
ATOM 752 N N . SER A 1 96 ? -10.773 -8.182 26.369 1.00 96.06 96 SER A N 1
ATOM 753 C CA . SER A 1 96 ? -10.072 -8.248 27.654 1.00 96.06 96 SER A CA 1
ATOM 754 C C . SER A 1 96 ? -10.610 -7.191 28.620 1.00 96.06 96 SER A C 1
ATOM 756 O O . SER A 1 96 ? -10.980 -7.498 29.753 1.00 96.06 96 SER A O 1
ATOM 758 N N . HIS A 1 97 ? -10.765 -5.959 28.134 1.00 94.56 97 HIS A N 1
ATOM 759 C CA . HIS A 1 97 ? -11.304 -4.866 28.926 1.00 94.56 97 HIS A CA 1
ATOM 760 C C . HIS A 1 97 ? -12.748 -5.126 29.379 1.00 94.56 97 HIS A C 1
ATOM 762 O O . HIS A 1 97 ? -13.088 -4.893 30.535 1.00 94.56 97 HIS A O 1
ATOM 768 N N . TYR A 1 98 ? -13.606 -5.659 28.505 1.00 95.31 98 TYR A N 1
ATOM 769 C CA . TYR A 1 98 ? -14.977 -6.015 28.881 1.00 95.31 98 TYR A CA 1
ATOM 770 C C . TYR A 1 98 ? -15.033 -7.104 29.955 1.00 95.31 98 TYR A C 1
ATOM 772 O O . TYR A 1 98 ? -15.875 -7.010 30.847 1.00 95.31 98 TYR A O 1
ATOM 780 N N . ALA A 1 99 ? -14.129 -8.085 29.913 1.00 96.12 99 ALA A N 1
ATOM 781 C CA . ALA A 1 99 ? -14.031 -9.112 30.948 1.00 96.12 99 ALA A CA 1
ATOM 782 C C . ALA A 1 99 ? -13.570 -8.540 32.304 1.00 96.12 99 ALA A C 1
ATOM 784 O O . ALA A 1 99 ? -14.102 -8.932 33.348 1.00 96.12 99 ALA A O 1
ATOM 785 N N . ASP A 1 100 ? -12.626 -7.592 32.305 1.00 95.81 100 ASP A N 1
ATOM 786 C CA . ASP A 1 100 ? -12.203 -6.884 33.523 1.00 95.81 100 ASP A CA 1
ATOM 787 C C . ASP A 1 100 ? -13.344 -6.045 34.113 1.00 95.81 100 ASP A C 1
ATOM 789 O O . ASP A 1 100 ? -13.655 -6.151 35.302 1.00 95.81 100 ASP A O 1
ATOM 793 N N . VAL A 1 101 ? -14.030 -5.275 33.261 1.00 94.19 101 VAL A N 1
ATOM 794 C CA . VAL A 1 101 ? -15.222 -4.508 33.633 1.00 94.19 101 VAL A CA 1
ATOM 795 C C . VAL A 1 101 ? -16.261 -5.435 34.264 1.00 94.19 101 VAL A C 1
ATOM 797 O O . VAL A 1 101 ? -16.709 -5.167 35.375 1.00 94.19 101 VAL A O 1
ATOM 800 N N . ASP A 1 102 ? -16.603 -6.553 33.623 1.00 93.81 102 ASP A N 1
ATOM 801 C CA . ASP A 1 102 ? -17.557 -7.514 34.187 1.00 93.81 102 ASP A CA 1
ATOM 802 C C . ASP A 1 102 ? -17.131 -8.028 35.555 1.00 93.81 102 ASP A C 1
ATOM 804 O O . ASP A 1 102 ? -17.906 -7.955 36.507 1.00 93.81 102 ASP A O 1
ATOM 808 N N . THR A 1 103 ? -15.881 -8.462 35.684 1.00 95.88 103 THR A N 1
ATOM 809 C CA . THR A 1 103 ? -15.342 -8.960 36.954 1.00 95.88 103 THR A CA 1
ATOM 810 C C . THR A 1 103 ? -15.433 -7.905 38.057 1.00 95.88 103 THR A C 1
ATOM 812 O O . THR A 1 103 ? -15.777 -8.216 39.200 1.00 95.88 103 THR A O 1
ATOM 815 N N . ARG A 1 104 ? -15.146 -6.641 37.733 1.00 94.25 104 ARG A N 1
ATOM 816 C CA . ARG A 1 104 ? -15.198 -5.536 38.690 1.00 94.25 104 ARG A CA 1
ATOM 817 C C . ARG A 1 104 ? -16.627 -5.216 39.122 1.00 94.25 104 ARG A C 1
ATOM 819 O O . ARG A 1 104 ? -16.863 -5.070 40.320 1.00 94.25 104 ARG A O 1
ATOM 826 N N . TYR A 1 105 ? -17.574 -5.127 38.189 1.00 93.44 105 TYR A N 1
ATOM 827 C CA . TYR A 1 105 ? -18.974 -4.850 38.530 1.00 93.44 105 TYR A CA 1
ATOM 828 C C . TYR A 1 105 ? -19.619 -6.014 39.291 1.00 93.44 105 TYR A C 1
ATOM 830 O O . TYR A 1 105 ? -20.354 -5.761 40.243 1.00 93.44 105 TYR A O 1
ATOM 838 N N . GLU A 1 106 ? -19.298 -7.267 38.955 1.00 93.12 106 GLU A N 1
ATOM 839 C CA . GLU A 1 106 ? -19.761 -8.428 39.726 1.00 93.12 106 GLU A CA 1
ATOM 840 C C . GLU A 1 106 ? -19.189 -8.432 41.150 1.00 93.12 106 GLU A C 1
ATOM 842 O O . GLU A 1 106 ? -19.915 -8.707 42.104 1.00 93.12 106 GLU A O 1
ATOM 847 N N . ARG A 1 107 ? -17.921 -8.036 41.338 1.00 93.12 107 ARG A N 1
ATOM 848 C CA . ARG A 1 107 ? -17.339 -7.873 42.681 1.00 93.12 107 ARG A CA 1
ATOM 849 C C . ARG A 1 107 ? -18.083 -6.816 43.496 1.00 93.12 107 ARG A C 1
ATOM 851 O O . ARG A 1 107 ? -18.448 -7.081 44.636 1.00 93.12 107 ARG A O 1
ATOM 858 N N . VAL A 1 108 ? -18.352 -5.650 42.906 1.00 90.81 108 VAL A N 1
ATOM 859 C CA . VAL A 1 108 ? -19.114 -4.579 43.572 1.00 90.81 108 VAL A CA 1
ATOM 860 C C . VAL A 1 108 ? -20.523 -5.054 43.926 1.00 90.81 108 VAL A C 1
ATOM 862 O O . VAL A 1 108 ? -21.001 -4.796 45.030 1.00 90.81 108 VAL A O 1
ATOM 865 N N . ARG A 1 109 ? -21.176 -5.795 43.025 1.00 88.56 109 ARG A N 1
ATOM 866 C CA . ARG A 1 109 ? -22.498 -6.373 43.274 1.00 88.56 109 ARG A CA 1
ATOM 867 C C . ARG A 1 109 ? -22.478 -7.366 44.438 1.00 88.56 109 ARG A C 1
ATOM 869 O O . ARG A 1 109 ? -23.315 -7.268 45.332 1.00 88.56 109 ARG A O 1
ATOM 876 N N . ALA A 1 110 ? -21.507 -8.277 44.466 1.00 88.25 110 ALA A N 1
ATOM 877 C CA . ALA A 1 110 ? -21.348 -9.248 45.545 1.00 88.25 110 ALA A CA 1
ATOM 878 C C . ALA A 1 110 ? -21.048 -8.575 46.897 1.00 88.25 110 ALA A C 1
ATOM 880 O O . ALA A 1 110 ? -21.617 -8.957 47.917 1.00 88.25 110 ALA A O 1
ATOM 881 N N . GLU A 1 111 ? -20.206 -7.536 46.917 1.00 86.25 111 GLU A N 1
ATOM 882 C CA . GLU A 1 111 ? -19.919 -6.750 48.124 1.00 86.25 111 GLU A CA 1
ATOM 883 C C . GLU A 1 111 ? -21.162 -6.021 48.656 1.00 86.25 111 GLU A C 1
ATOM 885 O O . GLU A 1 111 ? -21.364 -5.936 49.872 1.00 86.25 111 GLU A O 1
ATOM 890 N N . LEU A 1 112 ? -22.011 -5.502 47.764 1.00 81.06 112 LEU A N 1
ATOM 891 C CA . LEU A 1 112 ? -23.281 -4.877 48.138 1.00 81.06 112 LEU A CA 1
ATOM 892 C C . LEU A 1 112 ? -24.273 -5.900 48.701 1.00 81.06 112 LEU A C 1
ATOM 894 O O . LEU A 1 112 ? -24.872 -5.630 49.744 1.00 81.06 112 LEU A O 1
ATOM 898 N N . ALA A 1 113 ? -24.392 -7.074 48.075 1.00 79.94 113 ALA A N 1
ATOM 899 C CA . ALA A 1 113 ? -25.237 -8.164 48.560 1.00 79.94 113 ALA A CA 1
ATOM 900 C C . ALA A 1 113 ? -24.786 -8.662 49.947 1.00 79.94 113 ALA A C 1
ATOM 902 O O . ALA A 1 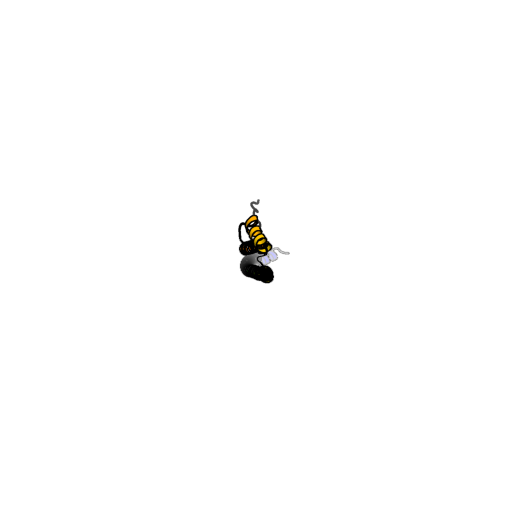113 ? -25.581 -8.690 50.884 1.00 79.94 113 ALA A O 1
ATOM 903 N N . ALA A 1 114 ? -23.488 -8.919 50.138 1.00 80.69 114 ALA A N 1
ATOM 904 C CA . ALA A 1 114 ? -22.944 -9.363 51.424 1.00 80.69 114 ALA A CA 1
ATOM 905 C C . ALA A 1 114 ? -23.174 -8.343 52.560 1.00 80.69 114 ALA A C 1
ATOM 907 O O . ALA A 1 114 ? -23.414 -8.713 53.711 1.00 80.69 114 ALA A O 1
ATOM 908 N N . ARG A 1 115 ? -23.134 -7.037 52.255 1.00 72.25 115 ARG A N 1
ATOM 909 C CA . ARG A 1 115 ? -23.458 -5.966 53.220 1.00 72.25 115 ARG A CA 1
ATOM 910 C C . ARG A 1 115 ? -24.947 -5.871 53.556 1.00 72.25 115 ARG A C 1
ATOM 912 O O . ARG A 1 115 ? -25.276 -5.279 54.590 1.00 72.25 115 ARG A O 1
ATOM 919 N N . ALA A 1 116 ? -25.825 -6.368 52.688 1.00 66.88 116 ALA A N 1
ATOM 920 C CA . ALA A 1 116 ? -27.250 -6.485 52.966 1.00 66.88 116 ALA A CA 1
ATOM 921 C C . ALA A 1 116 ? -27.520 -7.697 53.875 1.00 66.88 116 ALA A C 1
ATOM 923 O O . ALA A 1 116 ? -28.190 -7.540 54.895 1.00 66.88 116 ALA A O 1
ATOM 924 N N . ASP A 1 117 ? -26.901 -8.846 53.588 1.00 63.62 117 ASP A N 1
ATOM 925 C CA . ASP A 1 117 ? -27.075 -10.089 54.355 1.00 63.62 117 ASP A CA 1
ATOM 926 C C . ASP A 1 117 ? -26.590 -9.967 55.808 1.00 63.62 117 ASP A C 1
ATOM 928 O O . ASP A 1 117 ? -27.280 -10.385 56.737 1.00 63.62 117 ASP A O 1
ATOM 932 N N . LEU A 1 118 ? -25.449 -9.306 56.047 1.00 59.38 118 LEU A N 1
ATOM 933 C CA . LEU A 1 118 ? -24.921 -9.075 57.403 1.00 59.38 118 LEU A CA 1
ATOM 934 C C . LEU A 1 118 ? -25.799 -8.154 58.272 1.00 59.38 118 LEU A C 1
ATOM 936 O O . LEU A 1 118 ? -25.596 -8.081 59.482 1.00 59.38 118 LEU A O 1
ATOM 940 N N . ARG A 1 119 ? -26.761 -7.436 57.680 1.00 57.31 119 ARG A N 1
ATOM 941 C CA . ARG A 1 119 ? -27.714 -6.579 58.407 1.00 57.31 119 ARG A CA 1
ATOM 942 C C . ARG A 1 119 ? -29.064 -7.260 58.664 1.00 57.31 119 ARG A C 1
ATOM 944 O O . ARG A 1 119 ? -29.932 -6.647 59.277 1.00 57.31 119 ARG A O 1
ATOM 951 N N . SER A 1 120 ? -29.246 -8.512 58.242 1.00 49.59 120 SER A N 1
ATOM 952 C CA . SER A 1 120 ? -30.544 -9.200 58.207 1.00 49.59 120 SER A CA 1
ATOM 953 C C . SER A 1 120 ? -30.955 -9.897 59.519 1.00 49.59 120 SER A C 1
ATOM 955 O O . SER A 1 120 ? -31.391 -11.049 59.506 1.00 49.59 120 SER A O 1
ATOM 957 N N . SER A 1 121 ? -30.901 -9.178 60.642 1.00 55.31 121 SER A N 1
ATOM 958 C CA . SER A 1 121 ? -31.627 -9.573 61.869 1.00 55.31 121 SER A CA 1
ATOM 959 C C . SER A 1 121 ? -32.584 -8.494 62.380 1.00 55.31 121 SER A C 1
ATOM 961 O O . SER A 1 121 ? -33.372 -8.759 63.280 1.00 55.31 121 SER A O 1
ATOM 963 N N . ASP A 1 122 ? -32.546 -7.298 61.792 1.00 52.16 122 ASP A N 1
ATOM 964 C CA . ASP A 1 122 ? -33.441 -6.184 62.099 1.00 52.16 122 ASP A CA 1
ATOM 965 C C . ASP A 1 122 ? -33.649 -5.407 60.787 1.00 52.16 1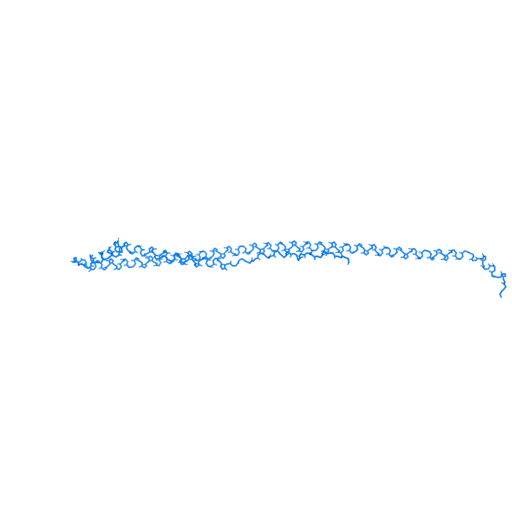22 ASP A C 1
ATOM 967 O O . ASP A 1 122 ? -32.666 -5.204 60.065 1.00 52.16 122 ASP A O 1
ATOM 971 N N . PRO A 1 123 ? -34.869 -4.980 60.409 1.00 52.00 123 PRO A N 1
ATOM 972 C CA . PRO A 1 123 ? -35.078 -4.158 59.221 1.00 52.00 123 PRO A CA 1
ATOM 973 C C . PRO A 1 123 ? -34.488 -2.762 59.462 1.00 52.00 123 PRO A C 1
ATOM 975 O O . PRO A 1 123 ? -35.186 -1.801 59.778 1.00 52.00 123 PRO A O 1
ATOM 978 N N . ALA A 1 124 ? -33.165 -2.648 59.358 1.00 54.03 124 ALA A N 1
ATOM 979 C CA . ALA A 1 124 ? -32.465 -1.404 59.589 1.00 54.03 124 ALA A CA 1
ATOM 980 C C . ALA A 1 124 ? -32.836 -0.400 58.476 1.00 54.03 124 ALA A C 1
ATOM 982 O O . ALA A 1 124 ? -32.663 -0.715 57.296 1.00 54.03 124 ALA A O 1
ATOM 983 N N . PRO A 1 125 ? -33.251 0.837 58.810 1.00 55.62 125 PRO A N 1
ATOM 984 C CA . PRO A 1 125 ? -33.706 1.859 57.852 1.00 55.62 125 PRO A CA 1
ATOM 985 C C . PRO A 1 125 ? -32.671 2.251 56.778 1.00 55.62 125 PRO A C 1
ATOM 987 O O . PRO A 1 125 ? -32.989 2.948 55.815 1.00 55.62 125 PRO A O 1
ATOM 990 N N . VAL A 1 126 ? -31.424 1.796 56.920 1.00 56.62 126 VAL A N 1
ATOM 991 C CA . VAL A 1 126 ? -30.281 2.137 56.068 1.00 56.62 126 VAL A CA 1
ATOM 992 C C . VAL A 1 126 ? -30.315 1.421 54.707 1.00 56.62 126 VAL A C 1
ATOM 994 O O . VAL A 1 126 ? -29.929 2.020 53.702 1.00 56.62 126 VAL A O 1
ATOM 997 N N . SER A 1 127 ? -30.795 0.173 54.624 1.00 60.72 127 SER A N 1
ATOM 998 C CA . SER A 1 127 ? -30.901 -0.550 53.339 1.00 60.72 127 SER A CA 1
ATOM 999 C C . SER A 1 127 ? -32.032 0.014 52.477 1.00 60.72 127 SER A C 1
ATOM 1001 O O . SER A 1 127 ? -31.822 0.318 51.305 1.00 60.72 127 SER A O 1
ATOM 1003 N N . THR A 1 128 ? -33.188 0.295 53.083 1.00 60.88 128 THR A N 1
ATOM 1004 C CA . THR A 1 128 ? -34.298 1.013 52.440 1.00 60.88 128 THR A CA 1
ATOM 1005 C C . THR A 1 128 ? -33.911 2.431 52.023 1.00 60.88 128 THR A C 1
ATOM 1007 O O . THR A 1 128 ? -34.324 2.881 50.958 1.00 60.88 128 THR A O 1
ATOM 1010 N N . ALA A 1 129 ? -33.079 3.127 52.808 1.00 65.88 129 ALA A N 1
ATOM 1011 C CA . ALA A 1 129 ? -32.569 4.451 52.450 1.00 65.88 129 ALA A CA 1
ATOM 1012 C C . ALA A 1 129 ? -31.603 4.402 51.256 1.00 65.88 129 ALA A C 1
ATOM 1014 O O . ALA A 1 129 ? -31.646 5.286 50.404 1.00 65.88 129 ALA A O 1
ATOM 1015 N N . SER A 1 130 ? -30.766 3.367 51.154 1.00 70.50 130 SER A N 1
ATOM 1016 C CA . SER A 1 130 ? -29.824 3.194 50.036 1.00 70.50 130 SER A CA 1
ATOM 1017 C C . SER A 1 130 ? -30.566 2.944 48.723 1.00 70.50 130 SER A C 1
ATOM 1019 O O . SER A 1 130 ? -30.301 3.586 47.710 1.00 70.50 130 SER A O 1
ATOM 1021 N N . ASP A 1 131 ? -31.571 2.077 48.770 1.00 74.62 131 ASP A N 1
ATOM 1022 C CA . ASP A 1 131 ? -32.369 1.711 47.607 1.00 74.62 131 ASP A CA 1
ATOM 1023 C C . ASP A 1 131 ? -33.310 2.853 47.165 1.00 74.62 131 ASP A C 1
ATOM 1025 O O . ASP A 1 131 ? -33.476 3.128 45.972 1.00 74.62 131 ASP A O 1
ATOM 1029 N N . ALA A 1 132 ? -33.850 3.606 48.133 1.00 77.25 132 ALA A N 1
ATOM 1030 C CA . ALA A 1 132 ? -34.548 4.866 47.885 1.00 77.25 132 ALA A CA 1
ATOM 1031 C C . ALA A 1 132 ? -33.619 5.939 47.294 1.00 77.25 132 ALA A C 1
ATOM 1033 O O . ALA A 1 132 ? -34.045 6.687 46.419 1.00 77.25 132 ALA A O 1
ATOM 1034 N N . THR A 1 133 ? -32.350 5.990 47.713 1.00 79.75 133 THR A N 1
ATOM 1035 C CA . THR A 1 133 ? -31.341 6.907 47.156 1.00 79.75 133 THR A CA 1
ATOM 1036 C C . THR A 1 133 ? -31.037 6.562 45.696 1.00 79.75 133 THR A C 1
ATOM 1038 O O . THR A 1 133 ? -31.066 7.449 44.844 1.00 79.75 133 THR A O 1
ATOM 1041 N N . CYS A 1 134 ? -30.830 5.283 45.367 1.00 82.19 134 CYS A N 1
ATOM 1042 C CA . CYS A 1 134 ? -30.658 4.835 43.980 1.00 82.19 134 CYS A CA 1
ATOM 1043 C C . CYS A 1 134 ? -31.872 5.212 43.115 1.00 82.19 134 CYS A C 1
ATOM 1045 O O . CYS A 1 134 ? -31.711 5.779 42.033 1.00 82.19 134 CYS A O 1
ATOM 1047 N N . ARG A 1 135 ? -33.097 5.019 43.618 1.00 84.38 135 ARG A N 1
ATOM 1048 C CA . ARG A 1 135 ? -34.309 5.439 42.898 1.00 84.38 135 ARG A CA 1
ATOM 1049 C C . ARG A 1 135 ? -34.433 6.956 42.763 1.00 84.38 135 ARG A C 1
ATOM 1051 O O . ARG A 1 135 ? -34.796 7.421 41.687 1.00 84.38 135 ARG A O 1
ATOM 1058 N N . ALA A 1 136 ? -34.101 7.722 43.801 1.00 83.56 136 ALA A N 1
ATOM 1059 C CA . ALA A 1 136 ? -34.199 9.181 43.796 1.00 83.56 136 ALA A CA 1
ATOM 1060 C C . ALA A 1 136 ? -33.206 9.844 42.827 1.00 83.56 136 ALA A C 1
ATOM 1062 O O . ALA A 1 136 ? -33.579 10.780 42.125 1.00 83.56 136 ALA A O 1
ATOM 1063 N N . TYR A 1 137 ? -31.963 9.356 42.762 1.00 79.62 137 TYR A N 1
ATOM 1064 C CA . TYR A 1 137 ? -30.912 9.972 41.942 1.00 79.62 137 TYR A CA 1
ATOM 1065 C C . TYR A 1 137 ? -30.723 9.314 40.571 1.00 79.62 137 TYR A C 1
ATOM 1067 O O . TYR A 1 137 ? -30.334 9.993 39.624 1.00 79.62 137 TYR A O 1
ATOM 1075 N N . ALA A 1 138 ? -30.991 8.013 40.437 1.00 79.88 138 ALA A N 1
ATOM 1076 C CA . ALA A 1 138 ? -30.769 7.263 39.197 1.00 79.88 138 ALA A CA 1
ATOM 1077 C C . ALA A 1 138 ? -32.050 6.729 38.533 1.00 79.88 138 ALA A C 1
ATOM 1079 O O . ALA A 1 138 ? -31.982 6.154 37.437 1.00 79.88 138 ALA A O 1
ATOM 1080 N N . GLY A 1 139 ? -33.215 6.891 39.172 1.00 87.00 139 GLY A N 1
ATOM 1081 C CA . GLY A 1 139 ? -34.501 6.427 38.645 1.00 87.00 139 GLY A CA 1
ATOM 1082 C C . GLY A 1 139 ? -34.604 4.904 38.506 1.00 87.00 139 GLY A C 1
ATOM 1083 O O . GLY A 1 139 ? -35.358 4.418 37.670 1.00 87.00 139 GLY A O 1
ATOM 1084 N N . THR A 1 140 ? -33.794 4.143 39.246 1.00 88.56 140 THR A N 1
ATOM 1085 C CA . THR A 1 140 ? -33.734 2.672 39.206 1.00 88.56 140 THR A CA 1
ATOM 1086 C C . THR A 1 140 ? -33.271 2.129 40.557 1.00 88.56 140 THR A C 1
ATOM 1088 O O . THR A 1 140 ? -32.723 2.879 41.362 1.00 88.56 140 THR A O 1
ATOM 1091 N N . ASP A 1 141 ? -33.494 0.843 40.822 1.00 86.56 141 ASP A 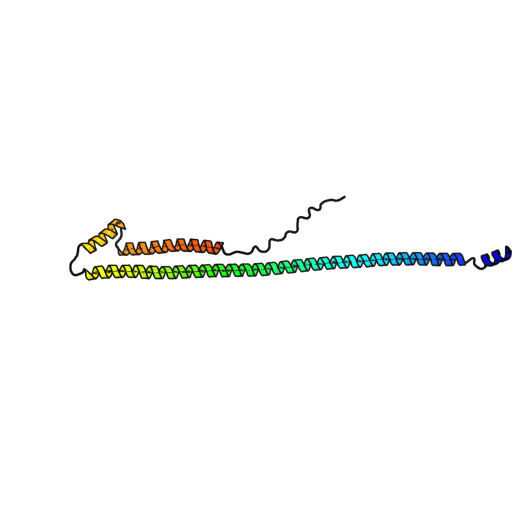N 1
ATOM 1092 C CA . ASP A 1 141 ? -32.844 0.154 41.944 1.00 86.56 141 ASP A CA 1
ATOM 1093 C C . ASP A 1 141 ? -31.308 0.156 41.801 1.00 86.56 141 ASP A C 1
ATOM 1095 O O . ASP A 1 141 ? -30.751 0.469 40.740 1.00 86.56 141 ASP A O 1
ATOM 1099 N N . CYS A 1 142 ? -30.597 -0.144 42.890 1.00 83.56 142 CYS A N 1
ATOM 1100 C CA . CYS A 1 142 ? -29.135 -0.082 42.878 1.00 83.56 142 CYS A CA 1
ATOM 1101 C C . CYS A 1 142 ? -28.498 -1.097 41.904 1.00 83.56 142 CYS A C 1
ATOM 1103 O O . CYS A 1 142 ? -27.464 -0.795 41.302 1.00 83.56 142 CYS A O 1
ATOM 1105 N N . ASP A 1 143 ? -29.136 -2.250 41.681 1.00 85.19 143 ASP A N 1
ATOM 1106 C CA . ASP A 1 143 ? -28.712 -3.245 40.685 1.00 85.19 143 ASP A CA 1
ATOM 1107 C C . ASP A 1 143 ? -28.832 -2.702 39.249 1.00 85.19 143 ASP A C 1
ATOM 1109 O O . ASP A 1 143 ? -27.907 -2.819 38.440 1.00 85.19 143 ASP A O 1
ATOM 1113 N N . GLY A 1 144 ? -29.940 -2.037 38.923 1.00 86.81 144 GLY A N 1
ATOM 1114 C CA . GLY A 1 144 ? -30.157 -1.392 37.634 1.00 86.81 144 GLY A CA 1
ATOM 1115 C C . GLY A 1 144 ? -29.233 -0.194 37.411 1.00 86.81 144 GLY A C 1
ATOM 1116 O O . GLY A 1 144 ? -28.810 0.045 36.277 1.00 86.81 144 GLY A O 1
ATOM 1117 N N . LEU A 1 145 ? -28.847 0.531 38.468 1.00 89.31 145 LEU A N 1
ATOM 1118 C CA . LEU A 1 145 ? -27.820 1.575 38.379 1.00 89.31 145 LEU A CA 1
ATOM 1119 C C . LEU A 1 145 ? -26.456 0.970 38.019 1.00 89.31 145 LEU A C 1
ATOM 1121 O O . LEU A 1 145 ? -25.812 1.449 37.086 1.00 89.31 145 LEU A O 1
ATOM 1125 N N . LEU A 1 146 ? -26.037 -0.106 38.692 1.00 89.50 146 LEU A N 1
ATOM 1126 C CA . LEU A 1 146 ? -24.799 -0.821 38.357 1.00 89.50 146 LEU A CA 1
ATOM 1127 C C . LEU A 1 146 ? -24.811 -1.337 36.916 1.00 89.50 146 LEU A C 1
ATOM 1129 O O . LEU A 1 146 ? -23.824 -1.178 36.196 1.00 89.50 146 LEU A O 1
ATOM 1133 N N . ALA A 1 147 ? -25.938 -1.885 36.457 1.00 89.94 147 ALA A N 1
ATOM 1134 C CA . ALA A 1 147 ? -26.090 -2.331 35.077 1.00 89.94 147 ALA A CA 1
ATOM 1135 C C . ALA A 1 147 ? -25.938 -1.175 34.071 1.00 89.94 147 ALA A C 1
ATOM 1137 O O . ALA A 1 147 ? -25.236 -1.328 33.068 1.00 89.94 147 ALA A O 1
ATOM 1138 N N . LYS A 1 148 ? -26.543 -0.009 34.345 1.00 90.75 148 LYS A N 1
ATOM 1139 C CA . LYS A 1 148 ? -26.404 1.196 33.508 1.00 90.75 148 LYS A CA 1
ATOM 1140 C C . LYS A 1 148 ? -24.964 1.710 33.479 1.00 90.75 148 LYS A C 1
ATOM 1142 O O . LYS A 1 148 ? -24.464 2.006 32.397 1.00 90.75 148 LYS A O 1
ATOM 1147 N N . LEU A 1 149 ? -24.290 1.777 34.629 1.00 91.88 149 LEU A N 1
ATOM 1148 C CA . LEU A 1 149 ? -22.890 2.212 34.725 1.00 91.88 149 LEU A CA 1
ATOM 1149 C C . LEU A 1 149 ? -21.959 1.288 33.936 1.00 91.88 149 LEU A C 1
ATOM 1151 O O . LEU A 1 149 ? -21.147 1.764 33.145 1.00 91.88 149 LEU A O 1
ATOM 1155 N N . ARG A 1 150 ? -22.153 -0.030 34.054 1.00 93.62 150 ARG A N 1
ATOM 1156 C CA . ARG A 1 150 ? -21.414 -1.024 33.271 1.00 93.62 150 ARG A CA 1
ATOM 1157 C C . ARG A 1 150 ? -21.580 -0.814 31.766 1.00 93.62 150 ARG A C 1
ATOM 1159 O O . ARG A 1 150 ? -20.602 -0.864 31.025 1.00 93.62 150 ARG A O 1
ATOM 1166 N N . ILE A 1 151 ? -22.808 -0.581 31.300 1.00 93.19 151 ILE A N 1
ATOM 1167 C CA . ILE A 1 151 ? -23.083 -0.318 29.879 1.00 93.19 151 ILE A CA 1
ATOM 1168 C C . ILE A 1 151 ? -22.423 0.992 29.435 1.00 93.19 151 ILE A C 1
ATOM 1170 O O . ILE A 1 151 ? -21.760 1.010 28.398 1.00 93.19 151 ILE A O 1
ATOM 1174 N N . ALA A 1 152 ? -22.575 2.062 30.217 1.00 93.19 152 ALA A N 1
ATOM 1175 C CA . ALA A 1 152 ? -22.003 3.369 29.908 1.00 93.19 152 ALA A CA 1
ATOM 1176 C C . ALA A 1 152 ? -20.473 3.306 29.795 1.00 93.19 152 ALA A C 1
ATOM 1178 O O . ALA A 1 152 ? -19.897 3.847 28.853 1.00 93.19 152 ALA A O 1
ATOM 1179 N N . GLU A 1 153 ? -19.814 2.581 30.698 1.00 95.12 153 GLU A N 1
ATOM 1180 C CA . GLU A 1 153 ? -18.367 2.397 30.658 1.00 95.12 153 GLU A CA 1
ATOM 1181 C C . GLU A 1 153 ? -17.914 1.621 29.414 1.00 95.12 153 GLU A C 1
ATOM 1183 O O . GLU A 1 153 ? -16.983 2.043 28.725 1.00 95.12 153 GLU A O 1
ATOM 1188 N N . ARG A 1 154 ? -18.616 0.538 29.051 1.00 94.94 154 ARG A N 1
ATOM 1189 C CA . ARG A 1 154 ? -18.326 -0.201 27.812 1.00 94.94 154 ARG A CA 1
ATOM 1190 C C . ARG A 1 154 ? -18.507 0.659 26.562 1.00 94.94 154 ARG A C 1
ATOM 1192 O O . ARG A 1 154 ? -17.726 0.521 25.620 1.00 94.94 154 ARG A O 1
ATOM 1199 N N . GLN A 1 155 ? -19.526 1.521 26.536 1.00 95.06 155 GLN A N 1
ATOM 1200 C CA . GLN A 1 155 ? -19.765 2.453 25.431 1.00 95.06 155 GLN A CA 1
ATOM 1201 C C . GLN A 1 155 ? -18.661 3.508 25.332 1.00 95.06 155 GLN A C 1
ATOM 1203 O O . GLN A 1 155 ? -18.156 3.752 24.236 1.00 95.06 155 GLN A O 1
ATOM 1208 N N . ALA A 1 156 ? -18.248 4.089 26.462 1.00 94.94 156 ALA A N 1
ATOM 1209 C CA . ALA A 1 156 ? -17.155 5.055 26.508 1.00 94.94 156 ALA A CA 1
ATOM 1210 C C . ALA A 1 156 ? -15.849 4.444 25.977 1.00 94.94 156 ALA A C 1
ATOM 1212 O O . ALA A 1 156 ? -15.201 5.024 25.105 1.00 94.94 156 ALA A O 1
ATOM 1213 N N . TRP A 1 157 ? -15.513 3.230 26.419 1.00 94.50 157 TRP A N 1
ATOM 1214 C CA . TRP A 1 157 ? -14.333 2.519 25.930 1.00 94.50 157 TRP A CA 1
ATOM 1215 C C . TRP A 1 157 ? -14.414 2.135 24.459 1.00 94.50 157 TRP A C 1
ATOM 1217 O O . TRP A 1 157 ? -13.412 2.239 23.755 1.00 94.50 157 TRP A O 1
ATOM 1227 N N . ASN A 1 158 ? -15.594 1.755 23.966 1.00 94.56 158 ASN A N 1
ATOM 1228 C CA . ASN A 1 158 ? -15.782 1.476 22.545 1.00 94.56 158 ASN A CA 1
ATOM 1229 C C . ASN A 1 158 ? -15.471 2.715 21.688 1.00 94.56 158 ASN A C 1
ATOM 1231 O O . ASN A 1 158 ? -14.761 2.616 20.693 1.00 94.56 158 ASN A O 1
ATOM 1235 N N . LEU A 1 159 ? -15.932 3.900 22.102 1.00 96.06 159 LEU A N 1
ATOM 1236 C CA . LEU A 1 159 ? -15.645 5.152 21.393 1.00 96.06 159 LEU A CA 1
ATOM 1237 C C . LEU A 1 159 ? -14.152 5.509 21.414 1.00 96.06 159 LEU A C 1
ATOM 1239 O O . LEU A 1 159 ? -13.610 5.922 20.388 1.00 96.06 159 LEU A O 1
ATOM 1243 N N . ILE A 1 160 ? -13.482 5.328 22.556 1.00 94.75 160 ILE A N 1
ATOM 1244 C CA . ILE A 1 160 ? -12.033 5.547 22.680 1.00 94.75 160 ILE A CA 1
ATOM 1245 C C . ILE A 1 160 ? -11.279 4.606 21.734 1.00 94.75 160 ILE A C 1
ATOM 1247 O O . ILE A 1 160 ? -10.490 5.067 20.910 1.00 94.75 160 ILE A O 1
ATOM 1251 N N . LYS A 1 161 ? -11.580 3.305 21.786 1.00 93.19 161 LYS A N 1
ATOM 1252 C CA . LYS A 1 161 ? -10.913 2.291 20.960 1.00 93.19 161 LYS A CA 1
ATOM 1253 C C . LYS A 1 161 ? -11.201 2.457 19.477 1.00 93.19 161 LYS A C 1
ATOM 1255 O O . LYS A 1 161 ? -10.306 2.246 18.669 1.00 93.19 161 LYS A O 1
ATOM 1260 N N . LEU A 1 162 ? -12.402 2.894 19.106 1.00 95.81 162 LEU A N 1
ATOM 1261 C CA . LEU A 1 162 ? -12.737 3.199 17.717 1.00 95.81 162 LEU A CA 1
ATOM 1262 C C . LEU A 1 162 ? -11.930 4.390 17.188 1.00 95.81 162 LEU A C 1
ATOM 1264 O O . LEU A 1 162 ? -11.465 4.356 16.050 1.00 95.81 162 LEU A O 1
ATOM 1268 N N . ARG A 1 163 ? -11.717 5.424 18.010 1.00 96.12 163 ARG A N 1
ATOM 1269 C CA . ARG A 1 163 ? -10.860 6.559 17.645 1.00 96.12 163 ARG A CA 1
ATOM 1270 C C . ARG A 1 163 ? -9.395 6.142 17.506 1.00 96.12 163 ARG A C 1
ATOM 1272 O O . ARG A 1 163 ? -8.751 6.557 16.546 1.00 96.12 163 ARG A O 1
ATOM 1279 N N . GLU A 1 164 ? -8.883 5.346 18.443 1.00 95.12 164 GLU A N 1
ATOM 1280 C CA . GLU A 1 164 ? -7.522 4.795 18.385 1.00 95.12 164 GLU A CA 1
ATOM 1281 C C . GLU A 1 164 ? -7.333 3.928 17.137 1.00 95.12 164 GLU A C 1
ATOM 1283 O O . GLU A 1 164 ? -6.429 4.185 16.348 1.00 95.12 164 GLU A O 1
ATOM 1288 N N . TRP A 1 165 ? -8.245 2.983 16.892 1.00 96.44 165 TRP A N 1
ATOM 1289 C CA . TRP A 1 165 ? -8.246 2.140 15.697 1.00 96.44 165 TRP A CA 1
ATOM 1290 C C . TRP A 1 165 ? -8.259 2.975 14.419 1.00 96.44 165 TRP A C 1
ATOM 1292 O O . TRP A 1 165 ? -7.434 2.750 13.542 1.00 96.44 165 TRP A O 1
ATOM 1302 N N . ALA A 1 166 ? -9.129 3.983 14.315 1.00 95.44 166 ALA A N 1
ATOM 1303 C CA . ALA A 1 166 ? -9.184 4.837 13.130 1.00 95.44 166 ALA A CA 1
ATOM 1304 C C . ALA A 1 166 ? -7.862 5.592 12.899 1.00 95.44 166 ALA A C 1
ATOM 1306 O O . ALA A 1 166 ? -7.424 5.733 11.756 1.00 95.44 166 ALA A O 1
ATOM 1307 N N . ALA A 1 167 ? -7.207 6.048 13.971 1.00 94.56 167 ALA A N 1
ATOM 1308 C CA . ALA A 1 167 ? -5.900 6.691 13.887 1.00 94.56 167 ALA A CA 1
ATOM 1309 C C . ALA A 1 167 ? -4.796 5.709 13.457 1.00 94.56 167 ALA A C 1
ATOM 1311 O O . ALA A 1 167 ? -3.977 6.053 12.605 1.00 94.56 167 ALA A O 1
ATOM 1312 N N . GLU A 1 168 ? -4.791 4.486 13.990 1.00 93.88 168 GLU A N 1
ATOM 1313 C CA . GLU A 1 168 ? -3.832 3.442 13.610 1.00 93.88 168 GLU A CA 1
ATOM 1314 C C . GLU A 1 168 ? -4.022 2.993 12.156 1.00 93.88 168 GLU A C 1
ATOM 1316 O O . GLU A 1 168 ? -3.047 2.898 11.414 1.00 93.88 168 GLU A O 1
ATOM 1321 N N . GLN A 1 169 ? -5.268 2.807 11.709 1.00 92.31 169 GLN A N 1
ATOM 1322 C CA . GLN A 1 169 ? -5.593 2.481 10.317 1.00 92.31 169 GLN A CA 1
ATOM 1323 C C . GLN A 1 169 ? -5.120 3.575 9.354 1.00 92.31 169 GLN A C 1
ATOM 1325 O O . GLN A 1 169 ? -4.538 3.276 8.312 1.00 92.31 169 GLN A O 1
ATOM 1330 N N . ALA A 1 170 ? -5.312 4.849 9.714 1.00 90.50 170 ALA A N 1
ATOM 1331 C CA . ALA A 1 170 ? -4.840 5.981 8.918 1.00 90.50 170 ALA A CA 1
ATOM 1332 C C . ALA A 1 170 ? -3.305 6.104 8.891 1.00 90.50 170 ALA A C 1
ATOM 1334 O O . ALA A 1 170 ? -2.749 6.681 7.955 1.00 90.50 170 ALA A O 1
ATOM 1335 N N . ALA A 1 171 ? -2.611 5.568 9.898 1.00 91.88 171 ALA A N 1
ATOM 1336 C CA . ALA A 1 171 ? -1.153 5.558 9.956 1.00 91.88 171 ALA A CA 1
ATOM 1337 C C . ALA A 1 171 ? -0.517 4.459 9.083 1.00 91.88 171 ALA A C 1
ATOM 1339 O O . ALA A 1 171 ? 0.683 4.538 8.798 1.00 91.88 171 ALA A O 1
ATOM 1340 N N . VAL A 1 172 ? -1.289 3.460 8.629 1.00 89.81 172 VAL A N 1
ATOM 1341 C CA . VAL A 1 172 ? -0.805 2.421 7.710 1.00 89.81 172 VAL A CA 1
ATOM 1342 C C . VAL A 1 172 ? -0.488 3.053 6.355 1.00 89.81 172 VAL A C 1
ATOM 1344 O O . VAL A 1 172 ? -1.365 3.375 5.554 1.00 89.81 172 VAL A O 1
ATOM 1347 N N . LYS A 1 173 ? 0.806 3.242 6.085 1.00 85.44 173 LYS A N 1
ATOM 1348 C CA . LYS A 1 173 ? 1.277 3.856 4.843 1.00 85.44 173 LYS A CA 1
ATOM 1349 C C . LYS A 1 173 ? 1.129 2.883 3.681 1.00 85.44 173 LYS A C 1
ATOM 1351 O O . LYS A 1 173 ? 1.826 1.866 3.617 1.00 85.44 173 LYS A O 1
ATOM 1356 N N . ALA A 1 174 ? 0.287 3.240 2.718 1.00 75.75 174 ALA A N 1
ATOM 1357 C CA . ALA A 1 174 ? 0.407 2.721 1.367 1.00 75.75 174 ALA A CA 1
ATOM 1358 C C . ALA A 1 174 ? 1.550 3.479 0.683 1.00 75.75 174 ALA A C 1
ATOM 1360 O O . ALA A 1 174 ? 1.454 4.687 0.463 1.00 75.75 174 ALA A O 1
ATOM 1361 N N . GLU A 1 175 ? 2.646 2.785 0.377 1.00 72.31 175 GLU A N 1
ATOM 1362 C CA . GLU A 1 175 ? 3.669 3.355 -0.499 1.00 72.31 175 GLU A CA 1
ATOM 1363 C C . GLU A 1 175 ? 2.990 3.719 -1.822 1.00 72.31 175 GLU A C 1
ATOM 1365 O O . GLU A 1 175 ? 2.330 2.845 -2.404 1.00 72.31 175 GLU A O 1
ATOM 1370 N N . PRO A 1 176 ? 3.091 4.976 -2.295 1.00 57.72 176 PRO A N 1
ATOM 1371 C CA . PRO A 1 176 ? 2.502 5.343 -3.566 1.00 57.72 176 PRO A CA 1
ATOM 1372 C C . PRO A 1 176 ? 3.119 4.433 -4.622 1.00 57.72 176 PRO A C 1
ATOM 1374 O O . PRO A 1 176 ? 4.333 4.448 -4.832 1.00 57.72 176 PRO A O 1
ATOM 1377 N N . SER A 1 177 ? 2.282 3.611 -5.262 1.00 54.84 177 SER A N 1
ATOM 1378 C CA . SER A 1 177 ? 2.665 2.847 -6.445 1.00 54.84 177 SER A CA 1
ATOM 1379 C C . SER A 1 177 ? 3.303 3.843 -7.392 1.00 54.84 177 SER A C 1
ATOM 1381 O O . SER A 1 177 ? 2.603 4.776 -7.794 1.00 54.84 177 SER A O 1
ATOM 1383 N N . ALA A 1 178 ? 4.620 3.694 -7.594 1.00 51.34 178 ALA A N 1
ATOM 1384 C CA . ALA A 1 178 ? 5.506 4.638 -8.259 1.00 51.34 178 ALA A CA 1
ATOM 1385 C C . ALA A 1 178 ? 4.701 5.526 -9.199 1.00 51.34 178 ALA A C 1
ATOM 1387 O O . ALA A 1 178 ? 4.165 5.014 -10.186 1.00 51.34 178 ALA A O 1
ATOM 1388 N N . ARG A 1 179 ? 4.529 6.810 -8.825 1.00 46.44 179 ARG A N 1
ATOM 1389 C CA . ARG A 1 179 ? 3.947 7.829 -9.707 1.00 46.44 179 ARG A CA 1
ATOM 1390 C C . ARG A 1 179 ? 4.477 7.502 -11.085 1.00 46.44 179 ARG A C 1
ATOM 1392 O O . ARG A 1 179 ? 5.698 7.478 -11.239 1.00 46.44 179 ARG A O 1
ATOM 1399 N N . LEU A 1 180 ? 3.575 7.171 -12.011 1.00 46.53 180 LEU A N 1
ATOM 1400 C CA . LEU A 1 180 ? 3.879 7.109 -13.429 1.00 46.53 180 LEU A CA 1
ATOM 1401 C C . LEU A 1 180 ? 4.786 8.304 -13.689 1.00 46.53 180 LEU A C 1
ATOM 1403 O O . LEU A 1 180 ? 4.341 9.447 -13.576 1.00 46.53 180 LEU A O 1
ATOM 1407 N N . ILE A 1 181 ? 6.076 8.037 -13.892 1.00 50.00 181 ILE A N 1
ATOM 1408 C CA . ILE A 1 181 ? 7.010 9.033 -14.381 1.00 50.00 181 ILE A CA 1
ATOM 1409 C C . ILE A 1 181 ? 6.511 9.240 -15.802 1.00 50.00 181 ILE A C 1
ATOM 1411 O O . ILE A 1 181 ? 6.896 8.521 -16.722 1.00 50.00 181 ILE A O 1
ATOM 1415 N N . LEU A 1 182 ? 5.520 10.121 -15.939 1.00 47.03 182 LEU A N 1
ATOM 1416 C CA . LEU A 1 182 ? 5.165 10.702 -17.211 1.00 47.03 182 LEU A CA 1
ATOM 1417 C C . LEU A 1 182 ? 6.478 11.297 -17.722 1.00 47.03 182 LEU A C 1
ATOM 1419 O O . LEU A 1 182 ? 7.119 12.051 -16.977 1.00 47.03 182 LEU A O 1
ATOM 1423 N N . PRO A 1 183 ? 6.951 10.888 -18.910 1.00 49.12 183 PRO A N 1
ATOM 1424 C CA . PRO A 1 183 ? 8.110 11.530 -19.500 1.00 49.12 183 PRO A CA 1
ATOM 1425 C C . PRO A 1 183 ? 7.835 13.041 -19.544 1.00 49.12 183 PRO A C 1
ATOM 1427 O O . PRO A 1 183 ? 6.680 13.422 -19.748 1.00 49.12 183 PRO A O 1
ATOM 1430 N N . PRO A 1 184 ? 8.846 13.895 -19.303 1.00 50.59 184 PRO A N 1
ATOM 1431 C CA . PRO A 1 184 ? 8.659 15.336 -19.392 1.00 50.59 184 PRO A CA 1
ATOM 1432 C C . PRO A 1 184 ? 8.024 15.654 -20.743 1.00 50.59 184 PRO A C 1
ATOM 1434 O O . PRO A 1 184 ? 8.502 15.167 -21.771 1.00 50.59 184 PRO A O 1
ATOM 1437 N N . ASP A 1 185 ? 6.926 16.409 -20.710 1.00 46.88 185 ASP A N 1
ATOM 1438 C CA . ASP A 1 185 ? 6.199 16.839 -21.894 1.00 46.88 185 ASP A CA 1
ATOM 1439 C C . ASP A 1 185 ? 7.201 17.352 -22.927 1.00 46.88 185 ASP A C 1
ATOM 1441 O O . ASP A 1 185 ? 7.930 18.321 -22.706 1.00 46.88 185 ASP A O 1
ATOM 1445 N N .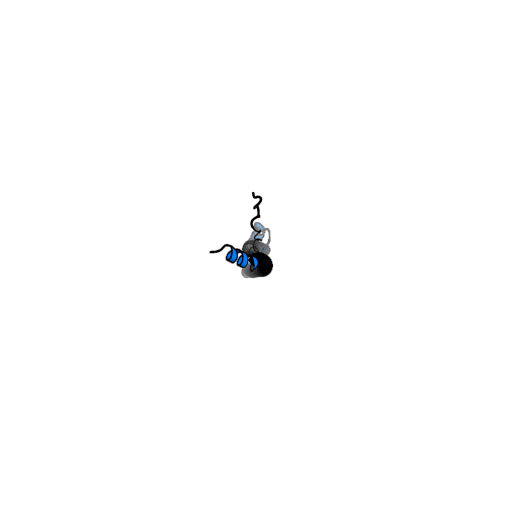 GLY A 1 186 ? 7.270 16.645 -24.053 1.00 47.06 186 GLY A N 1
ATOM 1446 C CA . GLY A 1 186 ? 8.069 17.017 -25.206 1.00 47.06 186 GLY A CA 1
ATOM 1447 C C . GLY A 1 186 ? 7.473 18.240 -25.891 1.00 47.06 186 GLY A C 1
ATOM 1448 O O . GLY A 1 186 ? 7.076 18.162 -27.048 1.00 47.06 186 GLY A O 1
ATOM 1449 N N . THR A 1 187 ? 7.424 19.387 -25.217 1.00 46.41 187 THR A N 1
ATOM 1450 C CA . THR A 1 187 ? 7.261 20.691 -25.866 1.00 46.41 187 THR A CA 1
ATOM 1451 C C . THR A 1 187 ? 8.623 21.147 -26.385 1.00 46.41 187 THR A C 1
ATOM 1453 O O . THR A 1 187 ? 9.178 22.155 -25.962 1.00 46.41 187 THR A O 1
ATOM 1456 N N . GLY A 1 188 ? 9.185 20.347 -27.289 1.00 44.56 188 GLY A N 1
ATOM 1457 C CA . GLY A 1 188 ? 10.276 20.720 -28.183 1.00 44.56 188 GLY A CA 1
ATOM 1458 C C . GLY A 1 188 ? 9.702 20.976 -29.570 1.00 44.56 188 GLY A C 1
ATOM 1459 O O . GLY A 1 188 ? 10.081 20.327 -30.539 1.00 44.56 188 GLY A O 1
ATOM 1460 N N . SER A 1 189 ? 8.708 21.857 -29.653 1.00 47.88 189 SER A N 1
ATOM 1461 C CA . SER A 1 189 ? 8.180 22.340 -30.920 1.00 47.88 189 SER A CA 1
ATOM 1462 C C . SER A 1 189 ? 9.102 23.423 -31.473 1.00 47.88 189 SER A C 1
ATOM 1464 O O . SER A 1 189 ? 9.177 24.509 -30.905 1.00 47.88 189 SER A O 1
ATOM 1466 N N . GLY A 1 190 ? 9.708 23.139 -32.624 1.00 44.94 190 GLY A N 1
ATOM 1467 C CA . GLY A 1 190 ? 9.895 24.148 -33.666 1.00 44.94 190 GLY A CA 1
ATOM 1468 C C . GLY A 1 190 ? 11.262 24.822 -33.739 1.00 44.94 190 GLY A C 1
ATOM 1469 O O . GLY A 1 190 ? 11.461 25.909 -33.213 1.00 44.94 190 GLY A O 1
ATOM 1470 N N . GLN A 1 191 ? 12.138 24.195 -34.522 1.00 38.47 191 GLN A N 1
ATOM 1471 C CA . GLN A 1 191 ? 13.086 24.843 -35.445 1.00 38.47 191 GLN A CA 1
ATOM 1472 C C . GLN A 1 191 ? 12.382 25.886 -36.356 1.00 38.47 191 GLN A C 1
ATOM 1474 O O . GLN A 1 191 ? 11.149 25.831 -36.454 1.00 38.47 191 GLN A O 1
ATOM 1479 N N . PRO A 1 192 ? 13.084 26.808 -37.055 1.00 56.84 192 PRO A N 1
ATOM 1480 C CA . PRO A 1 192 ? 14.331 26.591 -37.816 1.00 56.84 192 PRO A CA 1
ATOM 1481 C C . PRO A 1 192 ? 15.629 27.123 -37.198 1.00 56.84 192 PRO A C 1
ATOM 1483 O O . PRO A 1 192 ? 15.620 28.227 -36.614 1.00 56.84 192 PRO A O 1
#

Radius of gyration: 51.17 Å; chains: 1; bounding box: 102×37×149 Å

pLDDT: mean 83.24, std 15.51, range [38.47, 97.12]

Foldseek 3Di:
DDPVVVVVVCVVCVCVVVVVVVVVVVVVVVVVVVVVVVVVVVVVVVVVVVVVVVVVVVVVVVVVVVVLVVVLVVLVVVLVVQLVVLVVVLVVVLVVVLVVLVVVLVVVVVVLVVVVVVVPPDPPVVVVVQQVVCCVPVVHGPNVVSVVVSVVVSVVVVVVSVVVSVVSSVVRDRDPSPDPPPPPPPPPDDDD

Organism: NCBI:txid56193

Secondary structure (DSSP, 8-state):
--HHHHHHHHHHSTTHHHHHHHHHHHHHHHHHHHHHHHHHHHHHHHHHHHHHHHHHHHHHHHHHHHHHHHHHHHHHHHHHHHHHHHHHHHHHHHHHHHHHHHHHHHHHHHHHHHHHHTTTTS--HHHHHHHHHHHHHHSS-HHHHHHHHHHHHHHHHHHHHHHHHHHHHHHS---------PPP--------